Protein AF-A0A7X3QDX4-F1 (afdb_monomer)

Structure (mmCIF, N/CA/C/O backbone):
data_AF-A0A7X3QDX4-F1
#
_entry.id   AF-A0A7X3QDX4-F1
#
loop_
_atom_site.group_PDB
_atom_site.id
_atom_site.type_symbol
_atom_site.label_atom_id
_atom_site.label_alt_id
_atom_site.label_comp_id
_atom_site.label_asym_id
_atom_site.label_entity_id
_atom_site.label_seq_id
_atom_site.pdbx_PDB_ins_c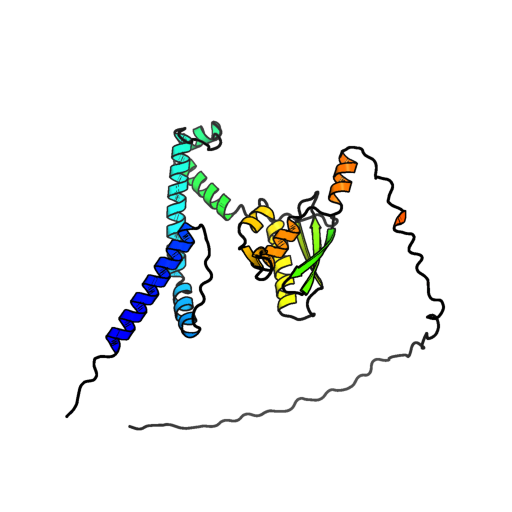ode
_atom_site.Cartn_x
_atom_site.Cartn_y
_atom_site.Cartn_z
_atom_site.occupancy
_atom_site.B_iso_or_equiv
_atom_site.auth_seq_id
_atom_site.auth_comp_id
_atom_site.auth_asym_id
_atom_site.auth_atom_id
_atom_site.pdbx_PDB_model_num
ATOM 1 N N . MET A 1 1 ? 37.463 46.497 -40.979 1.00 44.09 1 MET A N 1
ATOM 2 C CA . MET A 1 1 ? 36.079 45.995 -41.137 1.00 44.09 1 MET A CA 1
ATOM 3 C C . MET A 1 1 ? 35.800 44.938 -40.073 1.00 44.09 1 MET A C 1
ATOM 5 O O . MET A 1 1 ? 36.006 43.757 -40.306 1.00 44.09 1 MET A O 1
ATOM 9 N N . THR A 1 2 ? 35.386 45.357 -38.881 1.00 47.34 2 THR A N 1
ATOM 10 C CA . THR A 1 2 ? 35.023 44.478 -37.757 1.00 47.34 2 THR A CA 1
ATOM 11 C C . THR A 1 2 ? 33.512 44.563 -37.560 1.00 47.34 2 THR A C 1
ATOM 13 O O . THR A 1 2 ? 33.000 45.469 -36.911 1.00 47.34 2 THR A O 1
ATOM 16 N N . GLY A 1 3 ? 32.780 43.652 -38.206 1.00 50.09 3 GLY A N 1
ATOM 17 C CA . GLY A 1 3 ? 31.322 43.569 -38.119 1.00 50.09 3 GLY A CA 1
ATOM 18 C C . GLY A 1 3 ? 30.873 42.864 -36.839 1.00 50.09 3 GLY A C 1
ATOM 19 O O . GLY A 1 3 ? 31.158 41.683 -36.640 1.00 50.09 3 GLY A O 1
ATOM 20 N N . ALA A 1 4 ? 30.164 43.590 -35.977 1.00 55.66 4 ALA A N 1
ATOM 21 C CA . ALA A 1 4 ? 29.653 43.115 -34.696 1.00 55.66 4 ALA A CA 1
ATOM 22 C C . ALA A 1 4 ? 28.536 42.059 -34.859 1.00 55.66 4 ALA A C 1
ATOM 24 O O . ALA A 1 4 ? 27.489 42.321 -35.449 1.00 55.66 4 ALA A O 1
ATOM 25 N N . ARG A 1 5 ? 28.730 40.861 -34.284 1.00 59.41 5 ARG A N 1
ATOM 26 C CA . ARG A 1 5 ? 27.701 39.812 -34.138 1.00 59.41 5 ARG A CA 1
ATOM 27 C C . ARG A 1 5 ? 27.022 39.922 -32.767 1.00 59.41 5 ARG A C 1
ATOM 29 O O . ARG A 1 5 ? 27.410 39.229 -31.834 1.00 59.41 5 ARG A O 1
ATOM 36 N N . THR A 1 6 ? 25.988 40.749 -32.635 1.00 58.34 6 THR A N 1
ATOM 37 C CA . THR A 1 6 ? 25.211 40.897 -31.379 1.00 58.34 6 THR A CA 1
ATOM 38 C C . THR A 1 6 ? 23.814 40.249 -31.415 1.00 58.34 6 THR A C 1
ATOM 40 O O . THR A 1 6 ? 23.066 40.329 -30.446 1.00 58.34 6 THR A O 1
ATOM 43 N N . GLY A 1 7 ? 23.444 39.523 -32.478 1.00 59.66 7 GLY A N 1
ATOM 44 C CA . GLY A 1 7 ? 22.066 39.032 -32.677 1.00 59.66 7 GLY A CA 1
ATOM 45 C C . GLY A 1 7 ? 21.661 37.701 -32.010 1.00 59.66 7 GLY A C 1
ATOM 46 O O . GLY A 1 7 ? 20.504 37.297 -32.124 1.00 59.66 7 GLY A O 1
ATOM 47 N N . GLY A 1 8 ? 22.571 36.975 -31.348 1.00 60.94 8 GLY A N 1
ATOM 48 C CA . GLY A 1 8 ? 22.315 35.586 -30.918 1.00 60.94 8 GLY A CA 1
ATOM 49 C C . GLY A 1 8 ? 21.562 35.421 -29.590 1.00 60.94 8 GLY A C 1
ATOM 50 O O . GLY A 1 8 ? 20.740 34.513 -29.448 1.00 60.94 8 GLY A O 1
ATOM 51 N N . ALA A 1 9 ? 21.810 36.299 -28.615 1.00 66.44 9 ALA A N 1
ATOM 52 C CA . ALA A 1 9 ? 21.344 36.102 -27.239 1.00 66.44 9 ALA A CA 1
ATOM 53 C C . ALA A 1 9 ? 19.818 36.260 -27.082 1.00 66.44 9 ALA A C 1
ATOM 55 O O . ALA A 1 9 ? 19.179 35.461 -26.397 1.00 66.44 9 ALA A O 1
ATOM 56 N N . GLY A 1 10 ? 19.206 37.224 -27.781 1.00 74.38 10 GLY A N 1
ATOM 57 C CA . GLY A 1 10 ? 17.773 37.518 -27.646 1.00 74.38 10 GLY A CA 1
ATOM 58 C C . GLY A 1 10 ? 16.847 36.401 -28.146 1.00 74.38 10 GLY A C 1
ATOM 59 O O . GLY A 1 10 ? 15.813 36.124 -27.536 1.00 74.38 10 GLY A O 1
ATOM 60 N N . ARG A 1 11 ? 17.225 35.688 -29.219 1.00 71.62 11 ARG A N 1
ATOM 61 C CA . ARG A 1 11 ? 16.405 34.585 -29.764 1.00 71.62 11 ARG A CA 1
ATOM 62 C C . ARG A 1 11 ? 16.367 33.371 -28.836 1.00 71.62 11 ARG A C 1
ATOM 64 O O . ARG A 1 11 ? 15.320 32.732 -28.707 1.00 71.62 11 ARG A O 1
ATOM 71 N N . ALA A 1 12 ? 17.482 33.060 -28.174 1.00 71.38 12 ALA A N 1
ATOM 72 C CA . ALA A 1 12 ? 17.549 31.943 -27.236 1.00 71.38 12 ALA A CA 1
ATOM 73 C C . ALA A 1 12 ? 16.660 32.180 -26.005 1.00 71.38 12 ALA A C 1
ATOM 75 O O . ALA A 1 12 ? 16.008 31.249 -25.523 1.00 71.38 12 ALA A O 1
ATOM 76 N N . ASP A 1 13 ? 16.584 33.422 -25.530 1.00 73.44 13 ASP A N 1
ATOM 77 C CA . ASP A 1 13 ? 15.823 33.766 -24.330 1.00 73.44 13 ASP A CA 1
ATOM 78 C C . ASP A 1 13 ? 14.309 33.829 -24.589 1.00 73.44 13 ASP A C 1
ATOM 80 O O . ASP A 1 13 ? 13.500 33.311 -23.807 1.00 73.44 13 ASP A O 1
ATOM 84 N N . ALA A 1 14 ? 13.911 34.322 -25.767 1.00 76.31 14 ALA A N 1
ATOM 85 C CA . ALA A 1 14 ? 12.526 34.260 -26.230 1.00 76.31 14 ALA A CA 1
ATOM 86 C C . ALA A 1 14 ? 12.024 32.807 -26.356 1.00 76.31 14 ALA A C 1
ATOM 88 O O . ALA A 1 14 ? 10.926 32.474 -25.896 1.00 76.31 14 ALA A O 1
ATOM 89 N N . ALA A 1 15 ? 12.847 31.905 -26.907 1.00 74.44 15 ALA A N 1
ATOM 90 C CA . ALA A 1 15 ? 12.504 30.489 -27.040 1.00 74.44 15 ALA A CA 1
ATOM 91 C C . ALA A 1 15 ? 12.345 29.789 -25.675 1.00 74.44 15 ALA A C 1
ATOM 93 O O . ALA A 1 15 ? 11.398 29.017 -25.480 1.00 74.44 15 ALA A O 1
ATOM 94 N N . ARG A 1 16 ? 13.222 30.094 -24.705 1.00 72.81 16 ARG A N 1
ATOM 95 C CA . ARG A 1 16 ? 13.119 29.589 -23.320 1.00 72.81 16 ARG A CA 1
ATOM 96 C C . ARG A 1 16 ? 11.852 30.092 -22.633 1.00 72.81 16 ARG A C 1
ATOM 98 O O . ARG A 1 16 ? 11.147 29.309 -21.992 1.00 72.81 16 ARG A O 1
ATOM 105 N N . THR A 1 17 ? 11.525 31.367 -22.815 1.00 80.31 17 THR A N 1
ATOM 106 C CA . THR A 1 17 ? 10.318 31.986 -22.249 1.00 80.31 17 THR A CA 1
ATOM 107 C C . THR A 1 17 ? 9.045 31.353 -22.817 1.00 80.31 17 THR A C 1
ATOM 109 O O . THR A 1 17 ? 8.140 30.979 -22.064 1.00 80.31 17 THR A O 1
ATOM 112 N N . ALA A 1 18 ? 8.997 31.119 -24.131 1.00 80.81 18 ALA A N 1
ATOM 113 C CA . ALA A 1 18 ? 7.878 30.437 -24.780 1.00 80.81 18 ALA A CA 1
ATOM 114 C C . ALA A 1 18 ? 7.710 28.983 -24.298 1.00 80.81 18 ALA A C 1
ATOM 116 O O . ALA A 1 18 ? 6.585 28.541 -24.049 1.00 80.81 18 ALA A O 1
ATOM 117 N N . ALA A 1 19 ? 8.812 28.245 -24.118 1.00 73.31 19 ALA A N 1
ATOM 118 C CA . ALA A 1 19 ? 8.785 26.881 -23.589 1.00 73.31 19 ALA A CA 1
ATOM 119 C C . ALA A 1 19 ? 8.245 26.833 -22.149 1.00 73.31 19 ALA A C 1
ATOM 121 O O . ALA A 1 19 ? 7.332 26.052 -21.868 1.00 73.31 19 ALA A O 1
ATOM 122 N N . ARG A 1 20 ? 8.711 27.732 -21.269 1.00 77.19 20 ARG A N 1
ATOM 123 C CA . ARG A 1 20 ? 8.190 27.869 -19.897 1.00 77.19 20 ARG A CA 1
ATOM 124 C C . ARG A 1 20 ? 6.694 28.190 -19.882 1.00 77.19 20 ARG A C 1
ATOM 126 O O . ARG A 1 20 ? 5.951 27.602 -19.098 1.00 77.19 20 ARG A O 1
ATOM 133 N N . ARG A 1 21 ? 6.222 29.071 -20.775 1.00 82.06 21 ARG A N 1
ATOM 134 C CA . ARG A 1 21 ? 4.791 29.412 -20.884 1.00 82.06 21 ARG A CA 1
ATOM 135 C C . ARG A 1 21 ? 3.942 28.207 -21.296 1.00 82.06 21 ARG A C 1
ATOM 137 O O . ARG A 1 21 ? 2.865 28.009 -20.738 1.00 82.06 21 ARG A O 1
ATOM 144 N N . ARG A 1 22 ? 4.423 27.388 -22.239 1.00 83.12 22 ARG A N 1
ATOM 145 C CA . ARG A 1 22 ? 3.747 26.142 -22.645 1.00 83.12 22 ARG A CA 1
ATOM 146 C C . ARG A 1 22 ? 3.682 25.133 -21.501 1.00 83.12 22 ARG A C 1
ATOM 148 O O . ARG A 1 22 ? 2.609 24.597 -21.246 1.00 83.12 22 ARG A O 1
ATOM 155 N N . GLN A 1 23 ? 4.783 24.946 -20.774 1.00 79.75 23 GLN A N 1
ATOM 156 C CA . GLN A 1 23 ? 4.824 24.052 -19.617 1.00 79.75 23 GLN A CA 1
ATOM 157 C C . GLN A 1 23 ? 3.847 24.494 -18.518 1.00 79.75 23 GLN A C 1
ATOM 159 O O . GLN A 1 23 ? 3.095 23.668 -18.013 1.00 79.75 23 GLN A O 1
ATOM 164 N N . ARG A 1 24 ? 3.774 25.797 -18.204 1.00 80.31 24 ARG A N 1
ATOM 165 C CA . ARG A 1 24 ? 2.796 26.330 -17.235 1.00 80.31 24 ARG A CA 1
ATOM 166 C C . ARG A 1 24 ? 1.349 26.071 -17.654 1.00 80.31 24 ARG A C 1
ATOM 168 O O . ARG A 1 24 ? 0.557 25.621 -16.837 1.00 80.31 24 ARG A O 1
ATOM 175 N N . ARG A 1 25 ? 1.008 26.300 -18.929 1.00 89.25 25 ARG A N 1
ATOM 176 C CA . ARG A 1 25 ? -0.340 26.013 -19.457 1.00 89.25 25 ARG A CA 1
ATOM 177 C C . ARG A 1 25 ? -0.685 24.525 -19.388 1.00 89.25 25 ARG A C 1
ATOM 179 O O . ARG A 1 25 ? -1.828 24.184 -19.111 1.00 89.25 25 ARG A O 1
ATOM 186 N N . PHE A 1 26 ? 0.289 23.652 -19.646 1.00 83.06 26 PHE A N 1
ATOM 187 C CA . PHE A 1 26 ? 0.109 22.209 -19.520 1.00 83.06 26 PHE A CA 1
ATOM 188 C C . PHE A 1 26 ? -0.156 21.800 -18.067 1.00 83.06 26 PHE A C 1
ATOM 190 O O . PHE A 1 26 ? -1.137 21.111 -17.810 1.00 83.06 26 PHE A O 1
ATOM 197 N N . LEU A 1 27 ? 0.654 22.283 -17.119 1.00 82.56 27 LEU A N 1
ATOM 198 C CA . LEU A 1 27 ? 0.472 21.982 -15.696 1.00 82.56 27 LEU A CA 1
ATOM 199 C C . LEU A 1 27 ? -0.878 22.485 -15.171 1.00 82.56 27 LEU A C 1
ATOM 201 O O . LEU A 1 27 ? -1.599 21.701 -14.568 1.00 82.56 27 LEU A O 1
ATOM 205 N N . ALA A 1 28 ? -1.274 23.720 -15.498 1.00 83.31 28 ALA A N 1
ATOM 206 C CA . ALA A 1 28 ? -2.580 24.265 -15.114 1.00 83.31 28 ALA A CA 1
ATOM 207 C C . ALA A 1 28 ? -3.754 23.437 -15.673 1.00 83.31 28 ALA A C 1
ATOM 209 O O . ALA A 1 28 ? -4.762 23.231 -15.002 1.00 83.31 28 ALA A O 1
ATOM 210 N N . ARG A 1 29 ? -3.619 22.907 -16.897 1.00 91.69 29 ARG A N 1
ATOM 211 C CA . ARG A 1 29 ? -4.625 22.015 -17.491 1.00 91.69 29 ARG A CA 1
ATOM 212 C C . ARG A 1 29 ? -4.709 20.672 -16.762 1.00 91.69 29 ARG A C 1
ATOM 214 O O . ARG A 1 29 ? -5.804 20.142 -16.613 1.00 91.69 29 ARG A O 1
ATOM 221 N N . MET A 1 30 ? -3.574 20.111 -16.347 1.00 87.75 30 MET A N 1
ATOM 222 C CA . MET A 1 30 ? -3.538 18.849 -15.599 1.00 87.75 30 MET A CA 1
ATOM 223 C C . MET A 1 30 ? -4.078 19.025 -14.176 1.00 87.75 30 MET A C 1
ATOM 225 O O . MET A 1 30 ? -4.830 18.179 -13.699 1.00 87.75 30 MET A O 1
ATOM 229 N N . GLU A 1 31 ? -3.772 20.149 -13.532 1.00 81.38 31 GLU A N 1
ATOM 230 C CA . GLU A 1 31 ? -4.319 20.517 -12.226 1.00 81.38 31 GLU A CA 1
ATOM 231 C C . GLU A 1 31 ? -5.846 20.670 -12.276 1.00 81.38 31 GLU A C 1
ATOM 233 O O . GLU A 1 31 ? -6.544 20.059 -11.470 1.00 81.38 31 GLU A O 1
ATOM 238 N N . GLY A 1 32 ? -6.383 21.356 -13.295 1.00 85.19 32 GLY A N 1
ATOM 239 C CA . GLY A 1 32 ? -7.833 21.456 -13.521 1.00 85.19 32 GLY A CA 1
ATOM 240 C C . GLY A 1 32 ? -8.533 20.113 -13.784 1.00 85.19 32 GLY A C 1
ATOM 241 O O . GLY A 1 32 ? -9.749 20.022 -13.662 1.00 85.19 32 GLY A O 1
ATOM 242 N N . ARG A 1 33 ? -7.777 19.056 -14.109 1.00 86.50 33 ARG A N 1
ATOM 243 C CA . ARG A 1 33 ? -8.269 17.674 -14.259 1.00 86.50 33 ARG A CA 1
ATOM 244 C C . ARG A 1 33 ? -8.091 16.823 -12.993 1.00 86.50 33 ARG A C 1
ATOM 246 O O . ARG A 1 33 ? -8.334 15.622 -13.033 1.00 86.50 33 ARG A O 1
ATOM 253 N N . GLY A 1 34 ? -7.644 17.411 -11.883 1.00 80.00 34 GLY A N 1
ATOM 254 C CA . GLY A 1 34 ? -7.485 16.722 -10.599 1.00 80.00 34 GLY A CA 1
ATOM 255 C C . GLY A 1 34 ? -6.194 15.907 -10.452 1.00 80.00 34 GLY A C 1
ATOM 256 O O . GLY A 1 34 ? -6.044 15.174 -9.471 1.00 80.00 34 GLY A O 1
ATOM 257 N N . TYR A 1 35 ? -5.236 16.025 -11.379 1.00 67.88 35 TYR A N 1
ATOM 258 C CA . TYR A 1 35 ? -3.948 15.341 -11.248 1.00 67.88 35 TYR A CA 1
ATOM 259 C C . TYR A 1 35 ? -3.081 16.026 -10.187 1.00 67.88 35 TYR A C 1
ATOM 261 O O . TYR A 1 35 ? -2.575 17.126 -10.391 1.00 67.88 35 TYR A O 1
ATOM 269 N N . LYS A 1 36 ? -2.860 15.339 -9.060 1.00 66.25 36 LYS A N 1
ATOM 270 C CA . LYS A 1 36 ? -2.039 15.842 -7.941 1.00 66.25 36 LYS A CA 1
ATOM 271 C C . LYS A 1 36 ? -0.528 15.736 -8.178 1.00 66.25 36 LYS A C 1
ATOM 273 O O . LYS A 1 36 ? 0.246 16.417 -7.515 1.00 66.25 36 LYS A O 1
ATOM 278 N N . ARG A 1 37 ? -0.092 14.851 -9.081 1.00 64.75 37 ARG A N 1
ATOM 279 C CA . ARG A 1 37 ? 1.319 14.632 -9.436 1.00 64.75 37 ARG A CA 1
ATOM 280 C C . ARG A 1 37 ? 1.434 14.420 -10.943 1.00 64.75 37 ARG A C 1
ATOM 282 O O . ARG A 1 37 ? 0.705 13.609 -11.503 1.00 64.75 37 ARG A O 1
ATOM 289 N N . VAL A 1 38 ? 2.349 15.143 -11.584 1.00 68.12 38 VAL A N 1
ATOM 290 C CA . VAL A 1 38 ? 2.638 15.033 -13.020 1.00 68.12 38 VAL A CA 1
ATOM 291 C C . VAL A 1 38 ? 4.114 14.692 -13.171 1.00 68.12 38 VAL A C 1
ATOM 293 O O . VAL A 1 38 ? 4.974 15.470 -12.761 1.00 68.12 38 VAL A O 1
ATOM 296 N N . ALA A 1 39 ? 4.414 13.525 -13.741 1.00 65.69 39 ALA A N 1
ATOM 297 C CA . ALA A 1 39 ? 5.778 13.175 -14.113 1.00 65.69 39 ALA A CA 1
ATOM 298 C C . ALA A 1 39 ? 6.174 13.999 -15.344 1.00 65.69 39 ALA A C 1
ATOM 300 O O . ALA A 1 39 ? 5.530 13.919 -16.390 1.00 65.69 39 ALA A O 1
ATOM 301 N N . ILE A 1 40 ? 7.206 14.831 -15.212 1.00 71.06 40 ILE A N 1
ATOM 302 C CA . ILE A 1 40 ? 7.704 15.663 -16.308 1.00 71.06 40 ILE A CA 1
ATOM 303 C C . ILE A 1 40 ? 9.004 15.042 -16.803 1.00 71.06 40 ILE A C 1
ATOM 305 O O . ILE A 1 40 ? 9.951 14.886 -16.034 1.00 71.06 40 ILE A O 1
ATOM 309 N N . TRP A 1 41 ? 9.065 14.718 -18.090 1.00 61.25 41 TRP A N 1
ATOM 310 C CA . TRP A 1 41 ? 10.307 14.301 -18.730 1.00 61.25 41 TRP A CA 1
ATOM 311 C C . TRP A 1 41 ? 11.213 15.516 -18.903 1.00 61.25 41 TRP A C 1
ATOM 313 O O . TRP A 1 41 ? 10.878 16.463 -19.620 1.00 61.25 41 TRP A O 1
ATOM 323 N N . VAL A 1 42 ? 12.357 15.503 -18.224 1.00 74.69 42 VAL A N 1
ATOM 324 C CA . VAL A 1 42 ? 13.341 16.587 -18.274 1.00 74.69 42 VAL A CA 1
ATOM 325 C C . VAL A 1 42 ? 14.587 16.100 -19.001 1.00 74.69 42 VAL A C 1
ATOM 327 O O . VAL A 1 42 ? 15.010 14.956 -18.842 1.00 74.69 42 VAL A O 1
ATOM 330 N N . ARG A 1 43 ? 15.198 16.966 -19.814 1.00 68.50 43 ARG A N 1
ATOM 331 C CA . ARG A 1 43 ? 16.465 16.646 -20.477 1.00 68.50 43 ARG A CA 1
ATOM 332 C C . ARG A 1 43 ? 17.554 16.467 -19.422 1.00 68.50 43 ARG A C 1
ATOM 334 O O . ARG A 1 43 ? 17.624 17.241 -18.472 1.00 68.50 43 ARG A O 1
ATOM 341 N N . ARG A 1 44 ? 18.465 15.514 -19.647 1.00 66.94 44 ARG A N 1
ATOM 342 C CA . ARG A 1 44 ? 19.572 15.181 -18.730 1.00 66.94 44 ARG A CA 1
ATOM 343 C C . ARG A 1 44 ? 20.372 16.407 -18.257 1.00 66.94 44 ARG A C 1
ATOM 345 O O . ARG A 1 44 ? 20.722 16.485 -17.089 1.00 66.94 44 ARG A O 1
ATOM 352 N N . ARG A 1 45 ? 20.594 17.392 -19.135 1.00 70.00 45 ARG A N 1
ATOM 353 C CA . ARG A 1 45 ? 21.322 18.638 -18.816 1.00 70.00 45 ARG A CA 1
ATOM 354 C C . ARG A 1 45 ? 20.612 19.572 -17.826 1.00 70.00 45 ARG A C 1
ATOM 356 O O . ARG A 1 45 ? 21.269 20.383 -17.190 1.00 70.00 45 ARG A O 1
ATOM 363 N N . ASP A 1 46 ? 19.291 19.467 -17.699 1.00 67.94 46 ASP A N 1
ATOM 364 C CA . ASP A 1 46 ? 18.484 20.326 -16.824 1.00 67.94 46 ASP A CA 1
ATOM 365 C C . ASP A 1 46 ? 18.251 19.672 -15.441 1.00 67.94 46 ASP A C 1
ATOM 367 O O . ASP A 1 46 ? 17.742 20.313 -14.520 1.00 67.94 46 ASP A O 1
ATOM 371 N N . VAL A 1 47 ? 18.645 18.400 -15.277 1.00 73.19 47 VAL A N 1
ATOM 372 C CA . VAL A 1 47 ? 18.469 17.620 -14.041 1.00 73.19 47 VAL A CA 1
ATOM 373 C C . VAL A 1 47 ? 19.236 18.239 -12.876 1.00 73.19 47 VAL A C 1
ATOM 375 O O . VAL A 1 47 ? 18.687 18.331 -11.783 1.00 73.19 47 VAL A O 1
ATOM 378 N N . GLU A 1 48 ? 20.462 18.718 -13.094 1.00 72.44 48 GLU A N 1
ATOM 379 C CA . GLU A 1 48 ? 21.268 19.320 -12.023 1.00 72.44 48 GLU A CA 1
ATOM 380 C C . GLU A 1 48 ? 20.721 20.676 -11.565 1.00 72.44 48 GLU A C 1
ATOM 382 O O . GLU A 1 48 ? 20.691 20.951 -10.369 1.00 72.44 48 GLU A O 1
ATOM 387 N N . ALA A 1 49 ? 20.174 21.490 -12.473 1.00 68.62 49 ALA A N 1
ATOM 388 C CA . ALA A 1 49 ? 19.505 22.738 -12.100 1.00 68.62 49 ALA A CA 1
ATOM 389 C C . ALA A 1 49 ? 18.231 22.479 -11.274 1.00 68.62 49 ALA A C 1
ATOM 391 O O . ALA A 1 49 ? 17.961 23.181 -10.299 1.00 68.62 49 ALA A O 1
ATOM 392 N N . LEU A 1 50 ? 17.465 21.440 -11.625 1.00 64.81 50 LEU A N 1
ATOM 393 C CA . LEU A 1 50 ? 16.292 21.022 -10.854 1.00 64.81 50 LEU A CA 1
ATOM 394 C C . LEU A 1 50 ? 16.669 20.389 -9.514 1.00 64.81 50 LEU A C 1
ATOM 396 O O . LEU A 1 50 ? 16.017 20.674 -8.513 1.00 64.81 50 LEU A O 1
ATOM 400 N N . ARG A 1 51 ? 17.735 19.585 -9.460 1.00 70.56 51 ARG A N 1
ATOM 401 C CA . ARG A 1 51 ? 18.287 19.056 -8.206 1.00 70.56 51 ARG A CA 1
ATOM 402 C C . ARG A 1 51 ? 18.786 20.179 -7.311 1.00 70.56 51 ARG A C 1
ATOM 404 O O . ARG A 1 51 ? 18.491 20.150 -6.126 1.00 70.56 51 ARG A O 1
ATOM 411 N N . ALA A 1 52 ? 19.479 21.178 -7.851 1.00 68.44 52 ALA A N 1
ATOM 412 C CA . ALA A 1 52 ? 19.930 22.347 -7.101 1.00 68.44 52 ALA A CA 1
ATOM 413 C C . ALA A 1 52 ? 18.750 23.164 -6.550 1.00 68.44 52 ALA A C 1
ATOM 415 O O . ALA A 1 52 ? 18.785 23.571 -5.392 1.00 68.44 52 ALA A O 1
ATOM 416 N N . ALA A 1 53 ? 17.679 23.338 -7.333 1.00 60.84 53 ALA A N 1
ATOM 417 C CA . ALA A 1 53 ? 16.444 23.971 -6.870 1.00 60.84 53 ALA A CA 1
ATOM 418 C C . ALA A 1 53 ? 15.737 23.144 -5.778 1.00 60.84 53 ALA A C 1
ATOM 420 O O . ALA A 1 53 ? 15.286 23.702 -4.780 1.00 60.84 53 ALA A O 1
ATOM 421 N N . ALA A 1 54 ? 15.690 21.818 -5.927 1.00 60.56 54 ALA A N 1
ATOM 422 C CA . ALA A 1 54 ? 15.105 20.902 -4.945 1.00 60.56 54 ALA A CA 1
ATOM 423 C C . ALA A 1 54 ? 15.950 20.769 -3.664 1.00 60.56 54 ALA A C 1
ATOM 425 O O . ALA A 1 54 ? 15.408 20.541 -2.586 1.00 60.56 54 ALA A O 1
ATOM 426 N N . ARG A 1 55 ? 17.274 20.941 -3.767 1.00 65.06 55 ARG A N 1
ATOM 427 C CA . ARG A 1 55 ? 18.239 20.869 -2.661 1.00 65.06 55 ARG A CA 1
ATOM 428 C C . ARG A 1 55 ? 18.281 22.120 -1.796 1.00 65.06 55 ARG A C 1
ATOM 430 O O . ARG A 1 55 ? 19.063 22.125 -0.859 1.00 65.06 55 ARG A O 1
ATOM 437 N N . GLN A 1 56 ? 17.492 23.163 -2.062 1.00 77.62 56 GLN A N 1
ATOM 438 C CA . GLN A 1 56 ? 17.452 24.345 -1.200 1.00 77.62 56 GLN A CA 1
ATOM 439 C C . GLN A 1 56 ? 16.693 24.016 0.098 1.00 77.62 56 GLN A C 1
ATOM 441 O O . GLN A 1 56 ? 15.462 24.106 0.124 1.00 77.62 56 GLN A O 1
ATOM 446 N N . PRO A 1 57 ? 17.372 23.694 1.218 1.00 63.25 57 PRO A N 1
ATOM 447 C CA . PRO A 1 57 ? 16.702 23.205 2.425 1.00 63.25 57 PRO A CA 1
ATOM 448 C C . PRO A 1 57 ? 15.861 24.320 3.051 1.00 63.25 57 PRO A C 1
ATOM 450 O O . PRO A 1 57 ? 14.810 24.079 3.634 1.00 63.25 57 PRO A O 1
ATOM 453 N N . ARG A 1 58 ? 16.284 25.574 2.839 1.00 69.88 58 ARG A N 1
ATOM 454 C CA . ARG A 1 58 ? 15.541 26.778 3.215 1.00 69.88 58 ARG A CA 1
ATOM 455 C C . ARG A 1 58 ? 14.240 26.939 2.429 1.00 69.88 58 ARG A C 1
ATOM 457 O O . ARG A 1 58 ? 13.286 27.465 2.985 1.00 69.88 58 ARG A O 1
ATOM 464 N N . ALA A 1 59 ? 14.177 26.494 1.173 1.00 65.50 59 ALA A N 1
ATOM 465 C CA . ALA A 1 59 ? 12.946 26.543 0.386 1.00 65.50 59 ALA A CA 1
ATOM 466 C C . ALA A 1 59 ? 11.936 25.501 0.883 1.00 65.50 59 ALA A C 1
ATOM 468 O O . ALA A 1 59 ? 10.764 25.826 1.044 1.00 65.50 59 ALA A O 1
ATOM 469 N N . LEU A 1 60 ? 12.398 24.290 1.215 1.00 57.53 60 LEU A N 1
ATOM 470 C CA . LEU A 1 60 ? 11.559 23.261 1.836 1.00 57.53 60 LEU A CA 1
ATOM 471 C C . LEU A 1 60 ? 11.107 23.653 3.247 1.00 57.53 60 LEU A C 1
ATOM 473 O O . LEU A 1 60 ? 9.940 23.467 3.572 1.00 57.53 60 LEU A O 1
ATOM 477 N N . ALA A 1 61 ? 11.985 24.246 4.061 1.00 67.06 61 ALA A N 1
ATOM 478 C CA . ALA A 1 61 ? 11.618 24.775 5.374 1.00 67.06 61 ALA A CA 1
ATOM 479 C C . ALA A 1 61 ? 10.563 25.886 5.254 1.00 67.06 61 ALA A C 1
ATOM 481 O O . ALA A 1 61 ? 9.516 25.793 5.883 1.00 67.06 61 ALA A O 1
ATOM 482 N N . ARG A 1 62 ? 10.770 26.867 4.362 1.00 70.50 62 ARG A N 1
ATOM 483 C CA . ARG A 1 62 ? 9.782 27.924 4.081 1.00 70.50 62 ARG A CA 1
ATOM 484 C C . ARG A 1 62 ? 8.454 27.366 3.574 1.00 70.50 62 ARG A C 1
ATOM 486 O O . ARG A 1 62 ? 7.408 27.839 3.999 1.00 70.50 62 ARG A O 1
ATOM 493 N N . LEU A 1 63 ? 8.483 26.371 2.687 1.00 57.44 63 LEU A N 1
ATOM 494 C CA . LEU A 1 63 ? 7.274 25.721 2.180 1.00 57.44 63 LEU A CA 1
ATOM 495 C C . LEU A 1 63 ? 6.539 24.976 3.298 1.00 57.44 63 LEU A C 1
ATOM 497 O O . LEU A 1 63 ? 5.327 25.107 3.417 1.00 57.44 63 LEU A O 1
ATOM 501 N N . ARG A 1 64 ? 7.265 24.236 4.140 1.00 65.44 64 ARG A N 1
ATOM 502 C CA . ARG A 1 64 ? 6.704 23.556 5.311 1.00 65.44 64 ARG A CA 1
ATOM 503 C C . ARG A 1 64 ? 6.054 24.556 6.261 1.00 65.44 64 ARG A C 1
ATOM 505 O O . ARG A 1 64 ? 4.935 24.319 6.699 1.00 65.44 64 ARG A O 1
ATOM 512 N N . ASP A 1 65 ? 6.728 25.662 6.556 1.00 72.94 65 ASP A N 1
ATOM 513 C CA . ASP A 1 65 ? 6.221 26.682 7.473 1.00 72.94 65 ASP A CA 1
ATOM 514 C C . ASP A 1 65 ? 4.999 27.405 6.874 1.00 72.94 65 ASP A C 1
ATOM 516 O O . ASP A 1 65 ? 4.019 27.642 7.580 1.00 72.94 65 ASP A O 1
ATOM 520 N N . ALA A 1 66 ? 4.993 27.656 5.559 1.00 69.94 66 ALA A N 1
ATOM 521 C CA . ALA A 1 66 ? 3.844 28.207 4.840 1.00 69.94 66 ALA A CA 1
ATOM 522 C C . ALA A 1 66 ? 2.635 27.255 4.851 1.00 69.94 66 ALA A C 1
ATOM 524 O O . ALA A 1 66 ? 1.535 27.668 5.211 1.00 69.94 66 ALA A O 1
ATOM 525 N N . VAL A 1 67 ? 2.840 25.970 4.533 1.00 65.56 67 VAL A N 1
ATOM 526 C CA . VAL A 1 67 ? 1.789 24.937 4.585 1.00 65.56 67 VAL A CA 1
ATOM 527 C C . VAL A 1 67 ? 1.271 24.760 6.014 1.00 65.56 67 VAL A C 1
ATOM 529 O O . VAL A 1 67 ? 0.064 24.651 6.220 1.00 65.56 67 VAL A O 1
ATOM 532 N N . LYS A 1 68 ? 2.157 24.787 7.018 1.00 72.25 68 LYS A N 1
ATOM 533 C CA . LYS A 1 68 ? 1.780 24.743 8.438 1.00 72.25 68 LYS A CA 1
ATOM 534 C C . LYS A 1 68 ? 0.915 25.947 8.820 1.00 72.25 68 LYS A C 1
ATOM 536 O O . LYS A 1 68 ? -0.088 25.767 9.506 1.00 72.25 68 LYS A O 1
ATOM 541 N N . GLY A 1 69 ? 1.267 27.147 8.358 1.00 77.94 69 GLY A N 1
ATOM 542 C CA . GLY A 1 69 ? 0.471 28.361 8.556 1.00 77.94 69 GLY A CA 1
ATOM 543 C C . GLY A 1 69 ? -0.909 28.281 7.899 1.00 77.94 69 GLY A C 1
ATOM 544 O O . GLY A 1 69 ? -1.914 28.580 8.543 1.00 77.94 69 GLY A O 1
ATOM 545 N N . GLU A 1 70 ? -0.978 27.812 6.650 1.00 71.69 70 GLU A N 1
ATOM 546 C CA . GLU A 1 70 ? -2.240 27.636 5.923 1.00 71.69 70 GLU A CA 1
ATOM 547 C C . GLU A 1 70 ? -3.150 26.607 6.609 1.00 71.69 70 GLU A C 1
ATOM 549 O O . GLU A 1 70 ? -4.328 26.882 6.850 1.00 71.69 70 GLU A O 1
ATOM 554 N N . LEU A 1 71 ? -2.606 25.443 6.983 1.00 66.75 71 LEU A N 1
ATOM 555 C CA . LEU A 1 71 ? -3.345 24.410 7.708 1.00 66.75 71 LEU A CA 1
ATOM 556 C C . LEU A 1 71 ? -3.825 24.914 9.070 1.00 66.75 71 LEU A C 1
ATOM 558 O O . LEU A 1 71 ? -4.996 24.715 9.389 1.00 66.75 71 LEU A O 1
ATOM 562 N N . LYS A 1 72 ? -2.980 25.623 9.836 1.00 76.75 72 LYS A N 1
ATOM 563 C CA . LYS A 1 72 ? -3.382 26.240 11.113 1.00 76.75 72 LYS A CA 1
ATOM 564 C C . LYS A 1 72 ? -4.567 27.186 10.906 1.00 76.75 72 LYS A C 1
ATOM 566 O O . LYS A 1 72 ? -5.546 27.097 11.639 1.00 76.75 72 LYS A O 1
ATOM 571 N N . GLY A 1 73 ? -4.522 28.029 9.871 1.00 78.75 73 GLY A N 1
ATOM 572 C CA . GLY A 1 73 ? -5.617 28.940 9.532 1.00 78.75 73 GLY A CA 1
ATOM 573 C C . GLY A 1 73 ? -6.907 28.223 9.116 1.00 78.75 73 GLY A C 1
ATOM 574 O O . GLY A 1 73 ? -7.992 28.614 9.542 1.00 78.75 73 GLY A O 1
ATOM 575 N N . ARG A 1 74 ? -6.815 27.157 8.311 1.00 72.31 74 ARG A N 1
ATOM 576 C CA . ARG A 1 74 ? -7.985 26.367 7.882 1.00 72.31 74 ARG A CA 1
ATOM 577 C C . ARG A 1 74 ? -8.611 25.592 9.039 1.00 72.31 74 ARG A C 1
ATOM 579 O O . ARG A 1 74 ? -9.830 25.605 9.171 1.00 72.31 74 ARG A O 1
ATOM 586 N N . VAL A 1 75 ? -7.795 24.965 9.886 1.00 72.06 75 VAL A N 1
ATOM 587 C CA . VAL A 1 75 ? -8.255 24.251 11.087 1.00 72.06 75 VAL A CA 1
ATOM 588 C C . VAL A 1 75 ? -8.906 25.222 12.070 1.00 72.06 75 VAL A C 1
ATOM 590 O O . VAL A 1 75 ? -10.001 24.934 12.541 1.00 72.06 75 VAL A O 1
ATOM 593 N N . ALA A 1 76 ? -8.304 26.393 12.307 1.00 76.56 76 ALA A N 1
ATOM 594 C CA . ALA A 1 76 ? -8.889 27.431 13.156 1.00 76.56 76 ALA A CA 1
ATOM 595 C C . ALA A 1 76 ? -10.258 27.897 12.635 1.00 76.56 76 ALA A C 1
ATOM 597 O O . ALA A 1 76 ? -11.218 27.924 13.398 1.00 76.56 76 ALA A O 1
ATOM 598 N N . LYS A 1 77 ? -10.385 28.167 11.326 1.00 76.88 77 LYS A N 1
ATOM 599 C CA . LYS A 1 77 ? -11.670 28.535 10.704 1.00 76.88 77 LYS A CA 1
ATOM 600 C C . LYS A 1 77 ? -12.720 27.427 10.809 1.00 76.88 77 LYS A C 1
ATOM 602 O O . LYS A 1 77 ? -13.876 27.720 11.097 1.00 76.88 77 LYS A O 1
ATOM 607 N N . CYS A 1 78 ? -12.341 26.165 10.593 1.00 71.00 78 CYS A N 1
ATOM 608 C CA . CYS A 1 78 ? -13.254 25.031 10.769 1.00 71.00 78 CYS A CA 1
ATOM 609 C C . CYS A 1 78 ? -13.704 24.881 12.227 1.00 71.00 78 CYS A C 1
ATOM 611 O O . CYS A 1 78 ? -14.890 24.679 12.471 1.00 71.00 78 CYS A O 1
ATOM 613 N N . LEU A 1 79 ? -12.784 25.002 13.189 1.00 72.50 79 LEU A N 1
ATOM 614 C CA . LEU A 1 79 ? -13.103 24.981 14.619 1.00 72.50 79 LEU A CA 1
ATOM 615 C C . LEU A 1 79 ? -14.041 26.128 14.994 1.00 72.50 79 LEU A C 1
ATOM 617 O O . LEU A 1 79 ? -15.020 25.906 15.695 1.00 72.50 79 LEU A O 1
ATOM 621 N N . GLU A 1 80 ? -13.796 27.334 14.490 1.00 78.88 80 GLU A N 1
ATOM 622 C CA . GLU A 1 80 ? -14.658 28.490 14.728 1.00 78.88 80 GLU A CA 1
ATOM 623 C C . GLU A 1 80 ? -16.063 28.288 14.138 1.00 78.88 80 GLU A C 1
ATOM 625 O O . GLU A 1 80 ? -17.056 28.546 14.817 1.00 78.88 80 GLU A O 1
ATOM 630 N N . ALA A 1 81 ? -16.164 27.758 12.915 1.00 77.44 81 ALA A N 1
ATOM 631 C CA . ALA A 1 81 ? -17.444 27.412 12.295 1.00 77.44 81 ALA A CA 1
ATOM 632 C C . ALA A 1 81 ? -18.196 26.322 13.083 1.00 77.44 81 ALA A C 1
ATOM 634 O O . ALA A 1 81 ? -19.406 26.434 13.279 1.00 77.44 81 ALA A O 1
ATOM 635 N N . LEU A 1 82 ? -17.48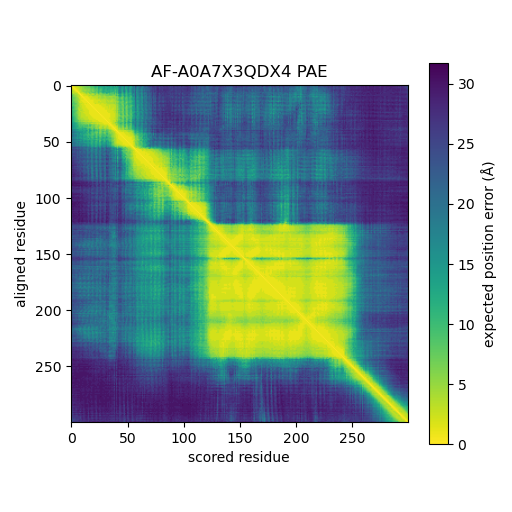5 25.302 13.583 1.00 72.06 82 LEU A N 1
ATOM 636 C CA . LEU A 1 82 ? -18.038 24.249 14.446 1.00 72.06 82 LEU A CA 1
ATOM 637 C C . LEU A 1 82 ? -18.536 24.808 15.786 1.00 72.06 82 LEU A C 1
ATOM 639 O O . LEU A 1 82 ? -19.624 24.450 16.237 1.00 72.06 82 LEU A O 1
ATOM 643 N N . LEU A 1 83 ? -17.771 25.703 16.416 1.00 72.12 83 LEU A N 1
ATOM 644 C CA . LEU A 1 83 ? -18.150 26.351 17.676 1.00 72.12 83 LEU A CA 1
ATOM 645 C C . LEU A 1 83 ? -19.371 27.265 17.504 1.00 72.12 83 LEU A C 1
ATOM 647 O O . LEU A 1 83 ? -20.232 27.290 18.381 1.00 72.12 83 LEU A O 1
ATOM 651 N N . LYS A 1 84 ? -19.487 27.957 16.364 1.00 80.12 84 LYS A N 1
ATOM 652 C CA . LYS A 1 84 ? -20.645 28.799 16.011 1.00 80.12 84 LYS A CA 1
ATOM 653 C C . LYS A 1 84 ? -21.866 28.003 15.528 1.00 80.12 84 LYS A C 1
ATOM 655 O O . LYS A 1 84 ? -22.893 28.609 15.242 1.00 80.12 84 LYS A O 1
ATOM 660 N N . GLY A 1 85 ? -21.766 26.676 15.405 1.00 79.00 85 GLY A N 1
ATOM 661 C CA . GLY A 1 85 ? -22.849 25.830 14.889 1.00 79.00 85 GLY A CA 1
ATOM 662 C C . GLY A 1 85 ? -23.154 26.042 13.400 1.00 79.00 85 GLY A C 1
ATOM 663 O O . GLY A 1 85 ? -24.247 25.723 12.951 1.00 79.00 85 GLY A O 1
ATOM 664 N N . GLN A 1 86 ? -22.206 26.586 12.632 1.00 78.69 86 GLN A N 1
ATOM 665 C CA . GLN A 1 86 ? -22.355 26.916 11.206 1.00 78.69 86 GLN A CA 1
ATOM 666 C C . GLN A 1 86 ? -21.860 25.800 10.272 1.00 78.69 86 GLN A C 1
ATOM 668 O O . GLN A 1 86 ? -21.761 25.988 9.060 1.00 78.69 86 GLN A O 1
ATOM 673 N N . SER A 1 87 ? -21.490 24.641 10.812 1.00 62.44 87 SER A N 1
ATOM 674 C CA . SER A 1 87 ? -20.952 23.543 10.020 1.00 62.44 87 SER A CA 1
ATOM 675 C C . SER A 1 87 ? -22.081 22.729 9.384 1.00 62.44 87 SER A C 1
ATOM 677 O O . SER A 1 87 ? -22.725 21.955 10.081 1.00 62.44 87 SER A O 1
ATOM 679 N N . GLY A 1 88 ? -22.297 22.891 8.075 1.00 72.50 88 GLY A N 1
ATOM 680 C CA . GLY A 1 88 ? -23.364 22.201 7.335 1.00 72.50 88 GLY A CA 1
ATOM 681 C C . GLY A 1 88 ? -23.384 20.676 7.526 1.00 72.50 88 GLY A C 1
ATOM 682 O O . GLY A 1 88 ? -24.358 20.158 8.051 1.00 72.50 88 GLY A O 1
ATOM 683 N N . ASP A 1 89 ? -22.294 19.984 7.162 1.00 54.53 89 ASP A N 1
ATOM 684 C CA . ASP A 1 89 ? -22.199 18.503 7.148 1.00 54.53 89 ASP A CA 1
ATOM 685 C C . ASP A 1 89 ? -21.167 17.920 8.136 1.00 54.53 89 ASP A C 1
ATOM 687 O O . ASP A 1 89 ? -20.845 16.730 8.104 1.00 54.53 89 ASP A O 1
ATOM 691 N N . ALA A 1 90 ? -20.570 18.742 9.001 1.00 53.59 90 ALA A N 1
ATOM 692 C CA . ALA A 1 90 ? -19.555 18.239 9.925 1.00 53.59 90 ALA A CA 1
ATOM 693 C C . ALA A 1 90 ? -20.206 17.526 11.126 1.00 53.59 90 ALA A C 1
ATOM 695 O O . ALA A 1 90 ? -21.245 17.978 11.614 1.00 53.59 90 ALA A O 1
ATOM 696 N N . PRO A 1 91 ? -19.593 16.450 11.654 1.00 48.66 91 PRO A N 1
ATOM 697 C CA . PRO A 1 91 ? -20.132 15.745 12.809 1.00 48.66 91 PRO A CA 1
ATOM 698 C C . PRO A 1 91 ? -20.239 16.690 14.021 1.00 48.66 91 PRO A C 1
ATOM 700 O O . PRO A 1 91 ? -19.325 17.489 14.260 1.00 48.66 91 PRO A O 1
ATOM 703 N N . PRO A 1 92 ? -21.332 16.616 14.805 1.00 56.34 92 PRO A N 1
ATOM 704 C CA . PRO A 1 92 ? -21.539 17.510 15.933 1.00 56.34 92 PRO A CA 1
ATOM 705 C C . PRO A 1 92 ? -20.429 17.322 16.970 1.00 56.34 92 PRO A C 1
ATOM 707 O O . PRO A 1 92 ? -20.223 16.232 17.501 1.00 56.34 92 PRO A O 1
ATOM 710 N N . VAL A 1 93 ? -19.727 18.409 17.298 1.00 59.59 93 VAL A N 1
ATOM 711 C CA . VAL A 1 93 ? -18.723 18.402 18.370 1.00 59.59 93 VAL A CA 1
ATOM 712 C C . VAL A 1 93 ? -19.429 18.122 19.701 1.00 59.59 93 VAL A C 1
ATOM 714 O O . VAL A 1 93 ? -20.384 18.847 20.011 1.00 59.59 93 VAL A O 1
ATOM 717 N N . PRO A 1 94 ? -18.983 17.143 20.512 1.00 65.38 94 PRO A N 1
ATOM 718 C CA . PRO A 1 94 ? -19.581 16.863 21.814 1.00 65.38 94 PRO A CA 1
ATOM 719 C C . PRO A 1 94 ? -19.657 18.124 22.683 1.00 65.38 94 PRO A C 1
ATOM 721 O O . PRO A 1 94 ? -18.689 18.882 22.769 1.00 65.38 94 PRO A O 1
ATOM 724 N N . ALA A 1 95 ? -20.790 18.346 23.359 1.00 63.94 95 ALA A N 1
ATOM 725 C CA . ALA A 1 95 ? -21.042 19.561 24.147 1.00 63.94 95 ALA A CA 1
ATOM 726 C C . ALA A 1 95 ? -19.949 19.845 25.197 1.00 63.94 95 ALA A C 1
ATOM 728 O O . ALA A 1 95 ? -19.589 20.999 25.414 1.00 63.94 95 ALA A O 1
ATOM 729 N N . ARG A 1 96 ? -19.353 18.793 25.781 1.00 57.59 96 ARG A N 1
ATOM 730 C CA . ARG A 1 96 ? -18.228 18.897 26.728 1.00 57.59 96 ARG A CA 1
ATOM 731 C C . ARG A 1 96 ? -16.969 19.502 26.103 1.00 57.59 96 ARG A C 1
ATOM 733 O O . ARG A 1 96 ? -16.332 20.342 26.725 1.00 57.59 96 ARG A O 1
ATOM 740 N N . LEU A 1 97 ? -16.638 19.120 24.867 1.00 62.84 97 LEU A N 1
ATOM 741 C CA . LEU A 1 97 ? -15.488 19.677 24.150 1.00 62.84 97 LEU A CA 1
ATOM 742 C C . LEU A 1 97 ? -15.762 21.130 23.737 1.00 62.84 97 LEU A C 1
ATOM 744 O O . LEU A 1 97 ? -14.880 21.978 23.808 1.00 62.84 97 LEU A O 1
ATOM 748 N N . ARG A 1 98 ? -17.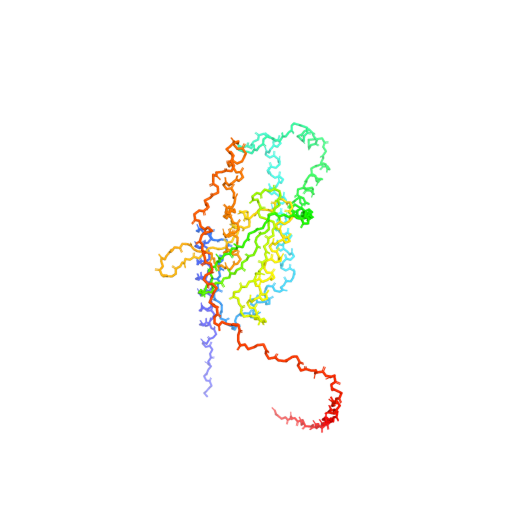015 21.430 23.371 1.00 68.31 98 ARG A N 1
ATOM 749 C CA . ARG A 1 98 ? -17.480 22.787 23.050 1.00 68.31 98 ARG A CA 1
ATOM 750 C C . ARG A 1 98 ? -17.356 23.737 24.251 1.00 68.31 98 ARG A C 1
ATOM 752 O O . ARG A 1 98 ? -16.837 24.835 24.093 1.00 68.31 98 ARG A O 1
ATOM 759 N N . ALA A 1 99 ? -17.773 23.296 25.440 1.00 67.31 99 ALA A N 1
ATOM 760 C CA . ALA A 1 99 ? -17.650 24.062 26.681 1.00 67.31 99 ALA A CA 1
ATOM 761 C C . ALA A 1 99 ? -16.183 24.269 27.100 1.00 67.31 99 ALA A C 1
ATOM 763 O O . ALA A 1 99 ? -15.807 25.377 27.472 1.00 67.31 99 ALA A O 1
ATOM 764 N N . ALA 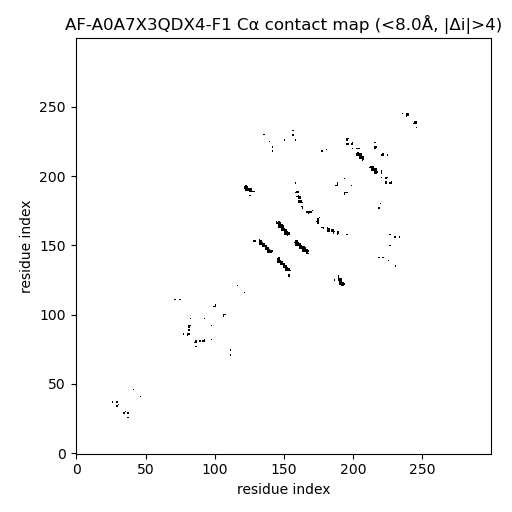A 1 100 ? -15.341 23.237 26.966 1.00 64.75 100 ALA A N 1
ATOM 765 C CA . ALA A 1 100 ? -13.910 23.331 27.261 1.00 64.75 100 ALA A CA 1
ATOM 766 C C . ALA A 1 100 ? -13.175 24.312 26.326 1.00 64.75 100 ALA A C 1
ATOM 768 O O . ALA A 1 100 ? -12.354 25.098 26.781 1.00 64.75 100 ALA A O 1
ATOM 769 N N . LEU A 1 101 ? -13.513 24.318 25.031 1.00 67.44 101 LEU A N 1
ATOM 770 C CA . LEU A 1 101 ? -12.926 25.236 24.045 1.00 67.44 101 LEU A CA 1
ATOM 771 C C . LEU A 1 101 ? -13.410 26.685 24.178 1.00 67.44 101 LEU A C 1
ATOM 773 O O . LEU A 1 101 ? -12.740 27.592 23.691 1.00 67.44 101 LEU A O 1
ATOM 777 N N . ALA A 1 102 ? -14.582 26.913 24.774 1.00 68.31 102 ALA A N 1
ATOM 778 C CA . ALA A 1 102 ? -15.132 28.253 24.970 1.00 68.31 102 ALA A CA 1
ATOM 779 C C . ALA A 1 102 ? -14.556 28.963 26.206 1.00 68.31 102 ALA A C 1
ATOM 781 O O . ALA A 1 102 ? -14.545 30.190 26.243 1.00 68.31 102 ALA A O 1
ATOM 782 N N . ALA A 1 103 ? -14.092 28.205 27.201 1.00 72.06 103 ALA A N 1
ATOM 783 C CA . ALA A 1 103 ? -13.647 28.745 28.482 1.00 72.06 103 ALA A CA 1
ATOM 784 C C . ALA A 1 103 ? -12.169 29.175 28.505 1.00 72.06 103 ALA A C 1
ATOM 786 O O . ALA A 1 103 ? -11.789 29.936 29.391 1.00 72.06 103 ALA A O 1
ATOM 787 N N . ASP A 1 104 ? -11.339 28.701 27.567 1.00 78.06 104 ASP A N 1
ATOM 788 C CA . ASP A 1 104 ? -9.886 28.866 27.656 1.00 78.06 104 ASP A CA 1
ATOM 789 C C . ASP A 1 104 ? -9.203 28.915 26.271 1.00 78.06 104 ASP A C 1
ATOM 791 O O . ASP A 1 104 ? -9.243 27.957 25.495 1.00 78.06 104 ASP A O 1
ATOM 795 N N . GLU A 1 105 ? -8.545 30.035 25.952 1.00 72.94 105 GLU A N 1
ATOM 796 C CA . GLU A 1 105 ? -7.714 30.170 24.742 1.00 72.94 105 GLU A CA 1
ATOM 797 C C . GLU A 1 105 ? -6.513 29.209 24.760 1.00 72.94 105 GLU A C 1
ATOM 799 O O . GLU A 1 105 ? -6.133 28.677 23.714 1.00 72.94 105 GLU A O 1
ATOM 804 N N . ALA A 1 106 ? -5.974 28.876 25.940 1.00 70.12 106 ALA A N 1
ATOM 805 C CA . ALA A 1 106 ? -4.922 27.871 26.065 1.00 70.12 106 ALA A CA 1
ATOM 806 C C . ALA A 1 106 ? -5.431 26.469 25.691 1.00 70.12 106 ALA A C 1
ATOM 808 O O . ALA A 1 106 ? -4.681 25.679 25.117 1.00 70.12 106 ALA A O 1
ATOM 809 N N . ALA A 1 107 ? -6.718 26.169 25.911 1.00 70.12 107 ALA A N 1
ATOM 810 C CA . ALA A 1 107 ? -7.332 24.916 25.472 1.00 70.12 107 ALA A CA 1
ATOM 811 C C . ALA A 1 107 ? -7.492 24.844 23.943 1.00 70.12 107 ALA A C 1
ATOM 813 O O . ALA A 1 107 ? -7.394 23.758 23.366 1.00 70.12 107 ALA A O 1
ATOM 814 N N . LYS A 1 108 ? -7.682 25.982 23.258 1.00 69.69 108 LYS A N 1
ATOM 815 C CA . LYS A 1 108 ? -7.693 26.036 21.785 1.00 69.69 108 LYS A CA 1
ATOM 816 C C . LYS A 1 108 ? -6.303 25.803 21.208 1.00 69.69 108 LYS A C 1
ATOM 818 O O . LYS A 1 108 ? -6.169 25.002 20.282 1.00 69.69 108 LYS A O 1
ATOM 823 N N . ASP A 1 109 ? -5.276 26.440 21.764 1.00 63.00 109 ASP A N 1
ATOM 824 C CA . ASP A 1 109 ? -3.890 26.205 21.348 1.00 63.00 109 ASP A CA 1
ATOM 825 C C . ASP A 1 109 ? -3.437 24.773 21.669 1.00 63.00 109 ASP A C 1
ATOM 827 O O . ASP A 1 109 ? -2.792 24.141 20.830 1.00 63.00 109 ASP A O 1
ATOM 831 N N . ALA A 1 110 ? -3.854 24.211 22.809 1.00 66.62 110 ALA A N 1
ATOM 832 C CA . ALA A 1 110 ? -3.633 22.807 23.152 1.00 66.62 110 ALA A CA 1
ATOM 833 C C . ALA A 1 110 ? -4.370 21.854 22.202 1.00 66.62 110 ALA A C 1
ATOM 835 O O . ALA A 1 110 ? -3.802 20.838 21.819 1.00 66.62 110 ALA A O 1
ATOM 836 N N . LEU A 1 111 ? -5.587 22.180 21.752 1.00 68.94 111 LEU A N 1
ATOM 837 C CA . LEU A 1 111 ? -6.295 21.383 20.749 1.00 68.94 111 LEU A CA 1
ATOM 838 C C . LEU A 1 111 ? -5.632 21.490 19.372 1.00 68.94 111 LEU A C 1
ATOM 840 O O . LEU A 1 111 ? -5.524 20.489 18.679 1.00 68.94 111 LEU A O 1
ATOM 844 N N . VAL A 1 112 ? -5.163 22.668 18.955 1.00 61.72 112 VAL A N 1
ATOM 845 C CA . VAL A 1 112 ? -4.424 22.833 17.690 1.00 61.72 112 VAL A CA 1
ATOM 846 C C . VAL A 1 112 ? -3.077 22.112 17.749 1.00 61.72 112 VAL A C 1
ATOM 848 O O . VAL A 1 112 ? -2.673 21.505 16.757 1.00 61.72 112 VAL A O 1
ATOM 851 N N . ALA A 1 113 ? -2.403 22.134 18.900 1.00 59.22 113 ALA A N 1
ATOM 852 C CA . ALA A 1 113 ? -1.201 21.351 19.153 1.00 59.22 113 ALA A CA 1
ATOM 853 C C . ALA A 1 113 ? -1.510 19.851 19.149 1.00 59.22 113 ALA A C 1
ATOM 855 O O . ALA A 1 113 ? -0.816 19.123 18.457 1.00 59.22 113 ALA A O 1
ATOM 856 N N . TRP A 1 114 ? -2.592 19.412 19.796 1.00 67.62 114 TRP A N 1
ATOM 857 C CA . TRP A 1 114 ? -3.053 18.023 19.819 1.00 67.62 114 TRP A CA 1
ATOM 858 C C . TRP A 1 114 ? -3.552 17.542 18.460 1.00 67.62 114 TRP A C 1
ATOM 860 O O . TRP A 1 114 ? -3.341 16.392 18.132 1.00 67.62 114 TRP A O 1
ATOM 870 N N . VAL A 1 115 ? -4.169 18.385 17.631 1.00 62.00 115 VAL A N 1
ATOM 871 C CA . VAL A 1 115 ? -4.545 18.059 16.244 1.00 62.00 115 VAL A CA 1
ATOM 872 C C . VAL A 1 115 ? -3.305 18.063 15.352 1.00 62.00 115 VAL A C 1
ATOM 874 O O . VAL A 1 115 ? -3.195 17.233 14.459 1.00 62.00 115 VAL A O 1
ATOM 877 N N . GLY A 1 116 ? -2.344 18.960 15.588 1.00 54.22 116 GLY A N 1
ATOM 878 C CA . GLY A 1 116 ? -1.051 18.970 14.903 1.00 54.22 116 GLY A CA 1
ATOM 879 C C . GLY A 1 116 ? -0.193 17.750 15.249 1.00 54.22 116 GLY A C 1
ATOM 880 O O . GLY A 1 116 ? 0.400 17.151 14.354 1.00 54.22 116 GLY A O 1
ATOM 881 N N . GLU A 1 117 ? -0.183 17.350 16.521 1.00 49.88 117 GLU A N 1
ATOM 882 C CA . GLU A 1 117 ? 0.368 16.090 17.009 1.00 49.88 117 GLU A CA 1
ATOM 883 C C . GLU A 1 117 ? -0.453 14.929 16.487 1.00 49.88 117 GLU A C 1
ATOM 885 O O . GLU A 1 117 ? 0.127 14.057 15.890 1.00 49.88 117 GLU A O 1
ATOM 890 N N . ALA A 1 118 ? -1.777 14.911 16.565 1.00 47.22 118 ALA A N 1
ATOM 891 C CA . ALA A 1 118 ? -2.592 13.826 16.028 1.00 47.22 118 ALA A CA 1
ATOM 892 C C . ALA A 1 118 ? -2.386 13.678 14.518 1.00 47.22 118 ALA A C 1
ATOM 894 O O . ALA A 1 118 ? -2.299 12.571 14.028 1.00 47.22 118 ALA A O 1
ATOM 895 N N . ILE A 1 119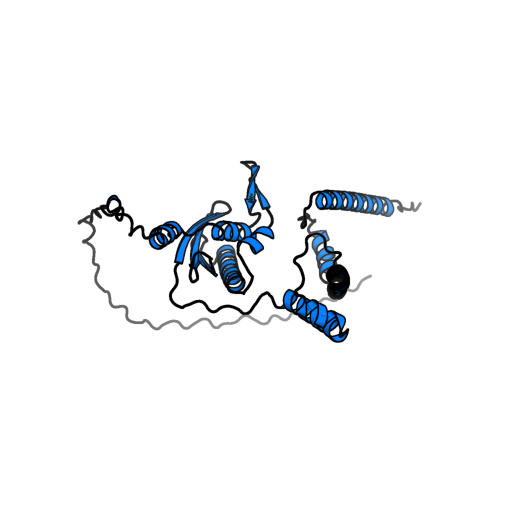 ? -2.188 14.743 13.748 1.00 53.25 119 ILE A N 1
ATOM 896 C CA . ILE A 1 119 ? -1.879 14.623 12.316 1.00 53.25 119 ILE A CA 1
ATOM 897 C C . ILE A 1 119 ? -0.415 14.185 12.083 1.00 53.25 119 ILE A C 1
ATOM 899 O O . ILE A 1 119 ? -0.132 13.522 11.087 1.00 53.25 119 ILE A O 1
ATOM 903 N N . GLY A 1 120 ? 0.515 14.508 12.992 1.00 44.38 120 GLY A N 1
ATOM 904 C CA . GLY A 1 120 ? 1.934 14.112 12.932 1.00 44.38 120 GLY A CA 1
ATOM 905 C C . GLY A 1 120 ? 2.311 12.795 13.645 1.00 44.38 120 GLY A C 1
ATOM 906 O O . GLY A 1 120 ? 3.360 12.231 13.349 1.00 44.38 120 GLY A O 1
ATOM 907 N N . ILE A 1 121 ? 1.457 12.301 14.545 1.00 45.09 121 ILE A N 1
ATOM 908 C CA . ILE A 1 121 ? 1.596 11.167 15.483 1.00 45.09 121 ILE A CA 1
ATOM 909 C C . ILE A 1 121 ? 0.515 10.106 15.215 1.00 45.09 121 ILE A C 1
ATOM 911 O O . ILE A 1 121 ? 0.746 8.943 15.526 1.00 45.09 121 ILE A O 1
ATOM 915 N N . ALA A 1 122 ? -0.611 10.403 14.545 1.00 47.88 122 ALA A N 1
ATOM 916 C CA . ALA A 1 122 ? -1.578 9.367 14.124 1.00 47.88 122 ALA A CA 1
ATOM 917 C C . ALA A 1 122 ? -1.095 8.514 12.942 1.00 47.88 122 ALA A C 1
ATOM 919 O O . ALA A 1 122 ? -1.894 7.892 12.247 1.00 47.88 122 ALA A O 1
ATOM 920 N N . VAL A 1 123 ? 0.216 8.418 12.736 1.00 54.28 123 VAL A N 1
ATOM 921 C CA . VAL A 1 123 ? 0.769 7.132 12.332 1.00 54.28 123 VAL A CA 1
ATOM 922 C C . VAL A 1 123 ? 1.107 6.428 13.643 1.00 54.28 123 VAL A C 1
ATOM 924 O O . VAL A 1 123 ? 2.237 6.547 14.117 1.00 54.28 123 VAL A O 1
ATOM 927 N N . GLY A 1 124 ? 0.089 5.821 14.265 1.00 64.88 124 GLY A N 1
ATOM 928 C CA . GLY A 1 124 ? 0.134 5.407 15.668 1.00 64.88 124 GLY A CA 1
ATOM 929 C C . GLY A 1 124 ? 1.237 4.399 15.993 1.00 64.88 124 GLY A C 1
ATOM 930 O O . GLY A 1 124 ? 2.041 4.009 15.140 1.00 64.88 124 GLY A O 1
ATOM 931 N N . THR A 1 125 ? 1.306 3.992 17.261 1.00 82.38 125 THR A N 1
ATOM 932 C CA . THR A 1 125 ? 2.327 3.045 17.717 1.00 82.38 125 THR A CA 1
ATOM 933 C C . THR A 1 125 ? 2.288 1.777 16.868 1.00 82.38 125 THR A C 1
ATOM 935 O O . THR A 1 125 ? 1.236 1.307 16.438 1.00 82.38 125 THR A O 1
ATOM 938 N N . ARG A 1 126 ? 3.467 1.233 16.560 1.00 89.25 126 ARG A N 1
ATOM 939 C CA . ARG A 1 126 ? 3.555 -0.026 15.823 1.00 89.25 126 ARG A CA 1
ATOM 940 C C . ARG A 1 126 ? 2.928 -1.128 16.680 1.00 89.25 126 ARG A C 1
ATOM 942 O O . ARG A 1 126 ? 3.448 -1.431 17.754 1.00 89.25 126 ARG A O 1
ATOM 949 N N . ARG A 1 127 ? 1.851 -1.748 16.199 1.00 90.50 127 ARG A N 1
ATOM 950 C CA . ARG A 1 127 ? 1.246 -2.927 16.821 1.00 90.50 127 ARG A CA 1
ATOM 951 C C . ARG A 1 127 ? 2.156 -4.125 16.619 1.00 90.50 127 ARG A C 1
ATOM 953 O O . ARG A 1 127 ? 2.538 -4.449 15.494 1.00 90.50 127 ARG A O 1
ATOM 960 N N . ARG A 1 128 ? 2.494 -4.802 17.714 1.00 91.69 128 ARG A N 1
ATOM 961 C CA . ARG A 1 128 ? 3.164 -6.099 17.650 1.00 91.69 128 ARG A CA 1
ATOM 962 C C . ARG A 1 128 ? 2.118 -7.162 17.335 1.00 91.69 128 ARG A C 1
ATOM 964 O O . ARG A 1 128 ? 1.134 -7.279 18.057 1.00 91.69 128 ARG A O 1
ATOM 971 N N . LEU A 1 129 ? 2.339 -7.920 16.268 1.00 92.56 129 LEU A N 1
ATOM 972 C CA . LEU A 1 129 ? 1.439 -9.001 15.879 1.00 92.56 129 LEU A CA 1
ATOM 973 C C . LEU A 1 129 ? 1.705 -10.272 16.706 1.00 92.56 129 LEU A C 1
ATOM 975 O O . LEU A 1 129 ? 2.846 -10.484 17.141 1.00 92.56 129 LEU A O 1
ATOM 979 N N . PRO A 1 130 ? 0.688 -11.130 16.911 1.00 92.56 13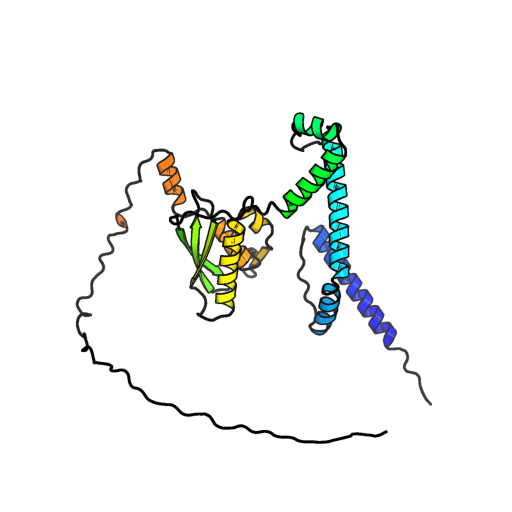0 PRO A N 1
ATOM 980 C CA . PRO A 1 130 ? 0.864 -12.441 17.528 1.00 92.56 130 PRO A CA 1
ATOM 981 C C . PRO A 1 130 ? 1.854 -13.310 16.747 1.00 92.56 130 PRO A C 1
ATOM 983 O O . PRO A 1 130 ? 1.927 -13.237 15.520 1.00 92.56 130 PRO A O 1
ATOM 986 N N . ASN A 1 131 ? 2.604 -14.169 17.447 1.00 91.38 131 ASN A N 1
ATOM 987 C CA . ASN A 1 131 ? 3.615 -15.020 16.808 1.00 91.38 131 ASN A CA 1
ATOM 988 C C . ASN A 1 131 ? 2.997 -16.028 15.821 1.00 91.38 131 ASN A C 1
ATOM 990 O O . ASN A 1 131 ? 3.594 -16.328 14.793 1.00 91.38 131 ASN A O 1
ATOM 994 N N . ARG A 1 132 ? 1.789 -16.520 16.122 1.00 92.56 132 ARG A N 1
ATOM 995 C CA . ARG A 1 132 ? 0.993 -17.382 15.242 1.00 92.56 132 ARG A CA 1
ATOM 996 C C . ARG A 1 132 ? -0.167 -16.575 14.682 1.00 92.56 132 ARG A C 1
ATOM 998 O O . ARG A 1 132 ? -0.899 -15.969 15.458 1.00 92.56 132 ARG A 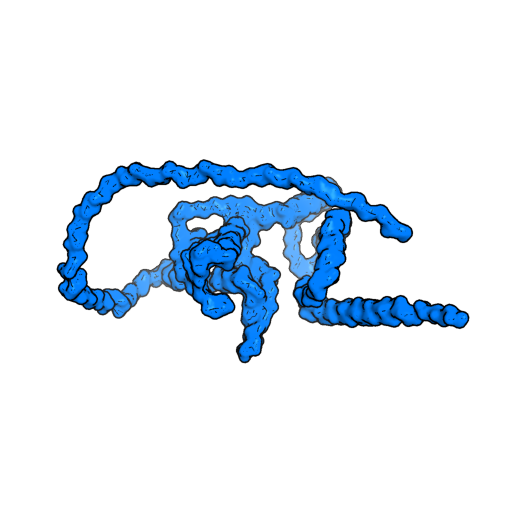O 1
ATOM 1005 N N . ARG A 1 133 ? -0.311 -16.567 13.360 1.00 93.50 133 ARG A N 1
ATOM 1006 C CA . ARG A 1 133 ? -1.336 -15.808 12.642 1.00 93.50 133 ARG A CA 1
ATOM 1007 C C . ARG A 1 133 ? -1.623 -16.445 11.289 1.00 93.50 133 ARG A C 1
ATOM 1009 O O . ARG A 1 133 ? -0.807 -17.232 10.810 1.00 93.50 133 ARG A O 1
ATOM 1016 N N . PHE A 1 134 ? -2.770 -16.124 10.698 1.00 95.56 134 PHE A N 1
ATOM 1017 C CA . PHE A 1 134 ? -3.111 -16.620 9.369 1.00 95.56 134 PHE A CA 1
ATOM 1018 C C . PHE A 1 134 ? -2.185 -16.015 8.318 1.00 95.56 134 PHE A C 1
ATOM 1020 O O . PHE A 1 134 ? -1.832 -14.833 8.379 1.00 95.56 134 PHE A O 1
ATOM 1027 N N . SER A 1 135 ? -1.810 -16.834 7.343 1.00 96.75 135 SER A N 1
ATOM 1028 C CA . SER A 1 135 ? -1.028 -16.404 6.195 1.00 96.75 135 SER A CA 1
ATOM 1029 C C . SER A 1 135 ? -1.435 -17.166 4.949 1.00 96.75 135 SER A C 1
ATOM 1031 O O . SER A 1 135 ? -1.789 -18.338 5.044 1.00 96.75 135 SER A O 1
ATOM 1033 N N . GLU A 1 136 ? -1.322 -16.533 3.790 1.00 97.50 136 GLU A N 1
ATOM 1034 C CA . GLU A 1 136 ? -1.534 -17.192 2.501 1.00 97.50 136 GLU A CA 1
ATOM 1035 C C . GLU A 1 136 ? -0.487 -16.744 1.484 1.00 97.50 136 GLU A C 1
ATOM 1037 O O . GLU A 1 136 ? 0.056 -15.637 1.573 1.00 97.50 136 GLU A O 1
ATOM 1042 N N . ASN A 1 137 ? -0.216 -17.605 0.508 1.00 98.19 137 ASN A N 1
ATOM 1043 C CA . ASN A 1 137 ? 0.679 -17.285 -0.590 1.00 98.19 137 ASN A CA 1
ATOM 1044 C C . ASN A 1 137 ? -0.125 -16.748 -1.767 1.00 98.19 137 ASN A C 1
ATOM 1046 O O . ASN A 1 137 ? -1.146 -17.313 -2.141 1.00 98.19 137 ASN A O 1
ATOM 1050 N N . ARG A 1 138 ? 0.358 -15.668 -2.373 1.00 98.19 138 ARG A N 1
ATOM 1051 C CA . ARG A 1 138 ? -0.291 -15.016 -3.505 1.00 98.19 138 ARG A CA 1
ATOM 1052 C C . ARG A 1 138 ? 0.654 -14.888 -4.676 1.00 98.19 138 ARG A C 1
ATOM 1054 O O . ARG A 1 138 ? 1.851 -14.651 -4.514 1.00 98.19 138 ARG A O 1
ATOM 1061 N N . LYS A 1 139 ? 0.078 -14.998 -5.867 1.00 98.06 139 LYS A N 1
ATOM 1062 C CA . LYS A 1 139 ? 0.769 -14.856 -7.143 1.00 98.06 139 LYS A CA 1
ATOM 1063 C C . LYS A 1 139 ? 0.291 -13.589 -7.839 1.00 98.06 139 LYS A C 1
ATOM 1065 O O . LYS A 1 139 ? -0.905 -13.414 -8.052 1.00 98.06 139 LYS A O 1
ATOM 1070 N N . LEU A 1 140 ? 1.227 -12.739 -8.245 1.00 97.06 140 LEU A N 1
ATOM 1071 C CA . LEU A 1 140 ? 0.944 -11.526 -9.013 1.00 97.06 140 LEU A CA 1
ATOM 1072 C C . LEU A 1 140 ? 1.876 -11.403 -10.215 1.00 97.06 140 LEU A C 1
ATOM 1074 O O . LEU A 1 140 ? 2.945 -12.009 -10.253 1.00 97.06 140 LEU A O 1
ATOM 1078 N N . VAL A 1 141 ? 1.472 -10.611 -11.209 1.00 96.94 141 VAL A N 1
ATOM 1079 C CA . VAL A 1 141 ? 2.248 -10.398 -12.436 1.00 96.94 141 VAL A CA 1
ATOM 1080 C C . VAL A 1 141 ? 2.548 -8.913 -12.609 1.00 96.94 141 VAL A C 1
ATOM 1082 O O . VAL A 1 141 ? 1.636 -8.092 -12.671 1.00 96.94 141 VAL A O 1
ATOM 1085 N N . TRP A 1 142 ? 3.829 -8.564 -12.727 1.00 95.88 142 TRP A N 1
ATOM 1086 C CA . TRP A 1 142 ? 4.287 -7.200 -12.987 1.00 95.88 142 TRP A CA 1
ATOM 1087 C C . TRP A 1 142 ? 5.336 -7.185 -14.094 1.00 95.88 142 TRP A C 1
ATOM 1089 O O . TRP A 1 142 ? 6.345 -7.883 -14.012 1.00 95.88 142 TRP A O 1
ATOM 1099 N N . ALA A 1 143 ? 5.107 -6.381 -15.136 1.00 92.62 143 ALA A N 1
ATOM 1100 C CA . ALA A 1 143 ? 6.023 -6.241 -16.273 1.00 92.62 143 ALA A CA 1
ATOM 1101 C C . ALA A 1 143 ? 6.474 -7.597 -16.871 1.00 92.62 143 ALA A C 1
ATOM 1103 O O . ALA A 1 143 ? 7.649 -7.802 -17.171 1.00 92.62 143 ALA A O 1
ATOM 1104 N N . GLY A 1 144 ? 5.537 -8.547 -16.997 1.00 94.38 144 GLY A N 1
ATOM 1105 C CA . GLY A 1 144 ? 5.795 -9.889 -17.535 1.00 94.38 144 GLY A CA 1
ATOM 1106 C C . GLY A 1 144 ? 6.533 -10.844 -16.588 1.00 94.38 144 GLY A C 1
ATOM 1107 O O . GLY A 1 144 ? 6.892 -11.945 -16.997 1.00 94.38 144 GLY A O 1
ATOM 1108 N N . ARG A 1 145 ? 6.770 -10.455 -15.330 1.00 97.12 145 ARG A N 1
ATOM 1109 C CA . ARG A 1 145 ? 7.360 -11.316 -14.298 1.00 97.12 145 ARG A CA 1
ATOM 1110 C C . ARG A 1 145 ? 6.301 -11.733 -13.293 1.00 97.12 145 ARG A C 1
ATOM 1112 O O . ARG A 1 145 ? 5.505 -10.908 -12.855 1.00 97.12 145 ARG A O 1
ATOM 1119 N N . THR A 1 146 ? 6.311 -13.014 -12.946 1.00 98.19 146 THR A N 1
ATOM 1120 C CA . THR A 1 146 ? 5.508 -13.537 -11.842 1.00 98.19 146 THR A CA 1
ATOM 1121 C C . THR A 1 146 ? 6.259 -13.287 -10.546 1.00 98.19 146 THR A C 1
ATOM 1123 O O . THR A 1 146 ? 7.447 -13.576 -10.476 1.00 98.19 146 THR A O 1
ATOM 1126 N N . ILE A 1 147 ? 5.566 -12.763 -9.546 1.00 98.19 147 ILE A N 1
ATOM 1127 C CA . ILE A 1 147 ? 6.077 -12.526 -8.201 1.00 98.19 147 ILE A CA 1
ATOM 1128 C C . ILE A 1 147 ? 5.192 -13.307 -7.235 1.00 98.19 147 ILE A C 1
ATOM 1130 O O . ILE A 1 147 ? 3.965 -13.307 -7.367 1.00 98.19 147 ILE A O 1
ATOM 1134 N N . TYR A 1 148 ? 5.827 -13.960 -6.274 1.00 98.50 148 TYR A N 1
ATOM 1135 C CA . TYR A 1 148 ? 5.183 -14.706 -5.209 1.00 98.50 148 TYR A CA 1
ATOM 1136 C C . TYR A 1 148 ? 5.356 -13.952 -3.897 1.00 98.50 148 TYR A C 1
ATOM 1138 O O . TYR A 1 148 ? 6.454 -13.499 -3.563 1.00 98.50 148 TYR A O 1
ATOM 1146 N N . LEU A 1 149 ? 4.260 -13.808 -3.165 1.00 98.44 149 LEU A N 1
ATOM 1147 C CA . LEU A 1 149 ? 4.220 -13.146 -1.869 1.00 98.44 149 LEU A CA 1
ATOM 1148 C C . LEU A 1 149 ? 3.603 -14.063 -0.828 1.00 98.44 149 LEU A C 1
ATOM 1150 O O . LEU A 1 149 ? 2.733 -14.862 -1.159 1.00 98.44 149 LEU A O 1
ATOM 1154 N N . THR A 1 150 ? 3.945 -13.840 0.433 1.00 98.50 150 THR A N 1
ATOM 1155 C CA . THR A 1 150 ? 3.184 -14.349 1.575 1.00 98.50 150 THR A CA 1
ATOM 1156 C C . THR A 1 150 ? 2.538 -13.171 2.292 1.00 98.50 150 THR A C 1
ATOM 1158 O O . THR A 1 150 ? 3.228 -12.232 2.693 1.00 98.50 150 THR A O 1
ATOM 1161 N N . VAL A 1 151 ? 1.217 -13.197 2.449 1.00 98.50 151 VAL A N 1
ATOM 1162 C CA . VAL A 1 151 ? 0.451 -12.164 3.158 1.00 98.50 151 VAL A CA 1
ATOM 1163 C C . VAL A 1 151 ? 0.098 -12.682 4.541 1.00 98.50 151 VAL A C 1
ATOM 1165 O O . VAL A 1 151 ? -0.474 -13.760 4.658 1.00 98.50 151 VAL A O 1
ATOM 1168 N N . GLY A 1 152 ? 0.449 -11.924 5.577 1.00 97.38 152 GLY A N 1
ATOM 1169 C CA . GLY A 1 152 ? 0.116 -12.209 6.968 1.00 97.38 152 GLY A CA 1
ATOM 1170 C C . GLY A 1 152 ? -1.034 -11.331 7.450 1.00 97.38 152 GLY A C 1
ATOM 1171 O O . GLY A 1 152 ? -1.020 -10.108 7.277 1.00 97.38 152 GLY A O 1
ATOM 1172 N N . TYR A 1 153 ? -2.008 -11.953 8.097 1.00 96.31 153 TYR A N 1
ATOM 1173 C CA . TYR A 1 153 ? -3.193 -11.300 8.644 1.00 96.31 153 TYR A CA 1
ATOM 1174 C C . TYR A 1 153 ? -3.085 -11.208 10.163 1.00 96.31 153 TYR A C 1
ATOM 1176 O O . TYR A 1 153 ? -2.357 -11.979 10.783 1.00 96.31 153 TYR A O 1
ATOM 1184 N N . ALA A 1 154 ? -3.763 -10.242 10.776 1.00 89.44 154 ALA A N 1
ATOM 1185 C CA . ALA A 1 154 ? -3.946 -10.244 12.229 1.00 89.44 154 ALA A CA 1
ATOM 1186 C C . ALA A 1 154 ? -5.166 -11.103 12.608 1.00 89.44 154 ALA A C 1
ATOM 1188 O O . ALA A 1 154 ? -5.487 -12.077 11.929 1.00 89.44 154 ALA A O 1
ATOM 1189 N N . ASP A 1 155 ? -5.856 -10.731 13.684 1.00 80.94 155 ASP A N 1
ATOM 1190 C CA . ASP A 1 155 ? -7.099 -11.357 14.124 1.00 80.94 155 ASP A CA 1
ATOM 1191 C C . ASP A 1 155 ? -8.254 -10.925 13.195 1.00 80.94 155 ASP A C 1
ATOM 1193 O O . ASP A 1 155 ? -9.065 -10.064 13.536 1.00 80.94 155 ASP A O 1
ATOM 1197 N N . GLY A 1 156 ? -8.276 -11.447 11.963 1.00 87.88 156 GLY A N 1
ATOM 1198 C CA . GLY A 1 156 ? -9.323 -11.183 10.973 1.00 87.88 156 GLY A CA 1
ATOM 1199 C C . GLY A 1 156 ? -8.828 -11.165 9.525 1.00 87.88 156 GLY A C 1
ATOM 1200 O O . GLY A 1 156 ? -7.816 -11.770 9.188 1.00 87.88 156 GLY A O 1
ATOM 1201 N N . LEU A 1 157 ? -9.558 -10.448 8.667 1.00 93.19 157 LEU A N 1
ATOM 1202 C CA . LEU A 1 157 ? -9.312 -10.366 7.218 1.00 93.19 157 LEU A CA 1
ATOM 1203 C C . LEU A 1 157 ? -8.408 -9.193 6.805 1.00 93.19 157 LEU A C 1
ATOM 1205 O O . LEU A 1 157 ? -8.158 -8.992 5.620 1.00 93.19 157 LEU A O 1
ATOM 1209 N N . ASP A 1 158 ? -7.942 -8.389 7.765 1.00 93.88 158 ASP A N 1
ATOM 1210 C CA . ASP A 1 158 ? -7.132 -7.201 7.488 1.00 93.88 158 ASP A CA 1
ATOM 1211 C C . ASP A 1 158 ? -5.641 -7.579 7.393 1.00 93.88 158 ASP A C 1
ATOM 1213 O O . ASP A 1 158 ? -5.056 -8.018 8.396 1.00 93.88 158 ASP A O 1
ATOM 1217 N N . PRO A 1 159 ? -5.001 -7.441 6.217 1.00 97.38 159 PRO A N 1
ATOM 1218 C CA . PRO A 1 159 ? -3.597 -7.790 6.052 1.00 97.38 159 PRO A CA 1
ATOM 1219 C C . PRO A 1 159 ? -2.706 -6.813 6.824 1.00 97.38 159 PRO A C 1
ATOM 1221 O O . PRO A 1 159 ? -2.844 -5.589 6.736 1.00 97.38 159 PRO A O 1
ATOM 1224 N N . LYS A 1 160 ? -1.748 -7.361 7.572 1.00 97.06 160 LYS A N 1
ATOM 1225 C CA . LYS A 1 160 ? -0.794 -6.581 8.376 1.00 97.06 160 LYS A CA 1
ATOM 1226 C C . LYS A 1 160 ? 0.649 -6.769 7.970 1.00 97.06 160 LYS A C 1
ATOM 1228 O O . LYS A 1 160 ? 1.483 -5.932 8.314 1.00 97.06 160 LYS A O 1
ATOM 1233 N N . GLU A 1 161 ? 0.946 -7.832 7.242 1.00 97.19 161 GLU A N 1
ATOM 1234 C CA . GLU A 1 161 ? 2.281 -8.111 6.748 1.00 97.19 161 GLU A CA 1
ATOM 1235 C C . GLU A 1 161 ? 2.233 -8.642 5.329 1.00 97.19 161 GLU A C 1
ATOM 1237 O O . GLU A 1 161 ? 1.283 -9.298 4.907 1.00 97.19 161 GLU A O 1
ATOM 1242 N N . VAL A 1 162 ? 3.299 -8.361 4.603 1.00 98.38 162 VAL A N 1
ATOM 1243 C CA . VAL A 1 162 ? 3.565 -8.903 3.287 1.00 98.38 162 VAL A CA 1
ATOM 1244 C C . VAL A 1 162 ? 5.053 -9.195 3.210 1.00 98.38 162 VAL A C 1
ATOM 1246 O O . VAL A 1 162 ? 5.883 -8.370 3.597 1.00 98.38 162 VAL A O 1
ATOM 1249 N N . PHE A 1 163 ? 5.383 -10.379 2.718 1.00 98.31 163 PHE A N 1
ATOM 1250 C CA . PHE A 1 163 ? 6.747 -10.839 2.527 1.00 98.31 163 PHE A CA 1
ATOM 1251 C C . PHE A 1 163 ? 6.936 -11.220 1.070 1.00 98.31 163 PHE A C 1
ATOM 1253 O O . PHE A 1 163 ? 6.080 -11.870 0.471 1.00 98.31 163 PHE A O 1
ATOM 1260 N N . TYR A 1 164 ? 8.062 -10.805 0.506 1.00 98.56 164 TYR A N 1
ATOM 1261 C CA . TYR A 1 164 ? 8.496 -11.296 -0.789 1.00 98.56 164 TYR A CA 1
ATOM 1262 C C . TYR A 1 164 ? 8.974 -12.745 -0.632 1.00 98.56 164 TYR A C 1
ATOM 1264 O O . TYR A 1 164 ? 9.783 -13.019 0.253 1.00 98.56 164 TYR A O 1
ATOM 1272 N N . ALA A 1 165 ? 8.460 -13.650 -1.466 1.00 97.94 165 ALA A N 1
ATOM 1273 C CA . ALA A 1 165 ? 8.839 -15.059 -1.452 1.00 97.94 165 ALA A CA 1
ATOM 1274 C C . ALA A 1 165 ? 9.761 -15.407 -2.629 1.00 97.94 165 ALA A C 1
ATOM 1276 O O . ALA A 1 165 ? 10.828 -15.969 -2.411 1.00 97.94 165 ALA A O 1
ATOM 1277 N N . ASP A 1 166 ? 9.364 -15.069 -3.863 1.00 98.25 166 ASP A N 1
ATOM 1278 C CA . ASP A 1 166 ? 10.126 -15.390 -5.080 1.00 98.25 166 ASP A CA 1
ATOM 1279 C C . ASP A 1 166 ? 9.637 -14.570 -6.301 1.00 98.25 166 ASP A C 1
ATOM 1281 O O . ASP A 1 166 ? 8.630 -13.858 -6.229 1.00 98.25 166 ASP A O 1
ATOM 1285 N N . GLY A 1 167 ? 10.319 -14.674 -7.445 1.00 97.38 167 GLY A N 1
ATOM 1286 C CA . GLY A 1 167 ? 9.891 -14.155 -8.753 1.00 97.38 167 GLY A CA 1
ATOM 1287 C C . GLY A 1 167 ? 10.964 -13.395 -9.537 1.00 97.38 167 GLY A C 1
ATOM 1288 O O . GLY A 1 167 ? 10.923 -13.317 -10.770 1.00 97.38 167 GLY A O 1
ATOM 1289 N N . TYR A 1 168 ? 11.951 -12.852 -8.833 1.00 97.81 168 TYR A N 1
ATOM 1290 C CA . TYR A 1 168 ? 13.144 -12.224 -9.392 1.00 97.81 168 TYR A CA 1
ATOM 1291 C C . TYR A 1 168 ? 14.384 -13.067 -9.108 1.00 97.81 168 TYR A C 1
ATOM 1293 O O . TYR A 1 168 ? 14.441 -13.830 -8.153 1.00 97.81 168 TYR A O 1
ATOM 1301 N N . ARG A 1 169 ? 15.407 -12.905 -9.953 1.00 97.38 169 ARG A N 1
ATOM 1302 C CA . ARG A 1 169 ? 16.698 -13.569 -9.763 1.00 97.38 169 ARG A CA 1
ATOM 1303 C C . ARG A 1 169 ? 17.306 -13.148 -8.423 1.00 97.38 169 ARG A C 1
ATOM 1305 O O . ARG A 1 169 ? 17.405 -11.946 -8.167 1.00 97.38 169 ARG A O 1
ATOM 1312 N N . SER A 1 170 ? 17.783 -14.128 -7.660 1.00 97.31 170 SER A N 1
ATOM 1313 C CA . SER A 1 170 ? 18.479 -13.871 -6.402 1.00 97.31 170 SER A CA 1
ATOM 1314 C C . SER A 1 170 ? 19.706 -12.967 -6.598 1.00 97.31 170 SER A C 1
ATOM 1316 O O . SER A 1 170 ? 20.478 -13.143 -7.548 1.00 97.31 170 SER A O 1
ATOM 1318 N N . GLY A 1 171 ? 19.850 -11.973 -5.727 1.00 96.12 171 GLY A N 1
ATOM 1319 C CA . GLY A 1 171 ? 20.863 -10.922 -5.767 1.00 96.12 171 GLY A CA 1
ATOM 1320 C C . GLY A 1 171 ? 20.572 -9.787 -6.753 1.00 96.12 171 GLY A C 1
ATOM 1321 O O . GLY A 1 171 ? 21.443 -8.947 -6.968 1.00 96.12 171 GLY A O 1
ATOM 1322 N N . SER A 1 172 ? 19.399 -9.749 -7.393 1.00 98.00 172 SER A N 1
ATOM 1323 C CA . SER A 1 172 ? 19.061 -8.656 -8.315 1.00 98.00 172 SER A CA 1
ATOM 1324 C C . SER A 1 172 ? 18.557 -7.409 -7.585 1.00 98.00 172 SER A C 1
ATOM 1326 O O . SER A 1 172 ? 17.852 -7.504 -6.583 1.00 98.00 172 SER A O 1
ATOM 1328 N N . ASP A 1 173 ? 18.820 -6.227 -8.152 1.00 98.06 173 ASP A N 1
ATOM 1329 C CA . ASP A 1 173 ? 18.311 -4.953 -7.615 1.00 98.06 173 ASP A CA 1
ATOM 1330 C C . ASP A 1 173 ? 16.782 -4.949 -7.468 1.00 98.06 173 ASP A C 1
ATOM 1332 O O . ASP A 1 173 ? 16.234 -4.350 -6.545 1.00 98.06 173 ASP A O 1
ATOM 1336 N N . MET A 1 174 ? 16.079 -5.629 -8.380 1.00 97.50 174 MET A N 1
ATOM 1337 C CA . MET A 1 174 ? 14.624 -5.743 -8.324 1.00 97.50 174 MET A CA 1
ATOM 1338 C C . MET A 1 174 ? 14.155 -6.639 -7.180 1.00 97.50 174 MET A C 1
ATOM 1340 O O . MET A 1 174 ? 13.190 -6.276 -6.517 1.00 97.50 174 MET A O 1
ATOM 1344 N N . GLU A 1 175 ? 14.822 -7.765 -6.919 1.00 98.06 175 GLU A N 1
ATOM 1345 C CA . GLU A 1 175 ? 14.522 -8.601 -5.751 1.00 98.06 175 GLU A CA 1
ATOM 1346 C C . GLU A 1 175 ? 14.681 -7.794 -4.454 1.00 98.06 175 GLU A C 1
ATOM 1348 O O . GLU A 1 175 ? 13.746 -7.729 -3.653 1.00 98.06 175 GLU A O 1
ATOM 1353 N N . ALA A 1 176 ? 15.820 -7.111 -4.293 1.00 98.25 176 ALA A N 1
ATOM 1354 C CA . ALA A 1 176 ? 16.096 -6.276 -3.125 1.00 98.25 176 ALA A CA 1
ATOM 1355 C C . ALA A 1 176 ? 15.041 -5.171 -2.958 1.00 98.25 176 ALA A C 1
ATOM 1357 O O . ALA A 1 176 ? 14.468 -5.013 -1.882 1.00 98.25 176 ALA A O 1
ATOM 1358 N N . LEU A 1 177 ? 14.704 -4.468 -4.045 1.00 98.12 177 LEU A N 1
ATOM 1359 C CA . LEU A 1 177 ? 13.688 -3.418 -4.027 1.00 98.12 177 LEU A CA 1
ATOM 1360 C C . LEU A 1 177 ? 12.306 -3.945 -3.618 1.00 98.12 177 LEU A C 1
ATOM 1362 O O . LEU A 1 177 ? 11.622 -3.301 -2.824 1.00 98.12 177 LEU A O 1
ATOM 1366 N N . VAL A 1 178 ? 11.856 -5.081 -4.163 1.00 98.19 178 VAL A N 1
ATOM 1367 C CA . VAL A 1 178 ? 10.539 -5.640 -3.808 1.00 98.19 178 VAL A CA 1
ATOM 1368 C C . VAL A 1 178 ? 10.523 -6.135 -2.368 1.00 98.19 178 VAL A C 1
ATOM 1370 O O . VAL A 1 178 ? 9.539 -5.890 -1.667 1.00 98.19 178 VAL A O 1
ATOM 1373 N N . SER A 1 179 ? 11.606 -6.764 -1.913 1.00 98.38 179 SER A N 1
ATOM 1374 C CA . SER A 1 179 ? 11.767 -7.175 -0.519 1.00 98.38 179 SER A CA 1
ATOM 1375 C C . SER A 1 179 ? 11.660 -5.976 0.433 1.00 98.38 179 SER A C 1
ATOM 1377 O O . SER A 1 179 ? 10.820 -5.975 1.337 1.00 98.38 179 SER A O 1
ATOM 1379 N N . ASP A 1 180 ? 12.391 -4.892 0.156 1.00 98.62 180 ASP A N 1
ATOM 1380 C CA . ASP A 1 180 ? 12.344 -3.657 0.945 1.00 98.62 180 ASP A CA 1
ATOM 1381 C C . ASP A 1 180 ? 10.953 -3.014 0.945 1.00 98.62 180 ASP A C 1
ATOM 1383 O O . ASP A 1 180 ? 10.476 -2.548 1.983 1.00 98.62 180 ASP A O 1
ATOM 1387 N N . LEU A 1 181 ? 10.265 -3.004 -0.202 1.00 98.44 181 LEU A N 1
ATOM 1388 C CA . LEU A 1 181 ? 8.886 -2.518 -0.288 1.00 98.44 181 LEU A CA 1
ATOM 1389 C C . LEU A 1 181 ? 7.938 -3.355 0.576 1.00 98.44 181 LEU A C 1
ATOM 1391 O O . LEU A 1 181 ? 7.069 -2.784 1.236 1.00 98.44 181 LEU A O 1
ATOM 1395 N N . CYS A 1 182 ? 8.108 -4.678 0.605 1.00 98.56 182 CYS A N 1
ATOM 1396 C CA . CYS A 1 182 ? 7.299 -5.574 1.429 1.00 98.56 182 CYS A CA 1
ATOM 1397 C C . CYS A 1 182 ? 7.540 -5.338 2.930 1.00 98.56 182 CYS A C 1
ATOM 1399 O O . CYS A 1 182 ? 6.587 -5.199 3.704 1.00 98.56 182 CYS A O 1
ATOM 1401 N N . ILE A 1 183 ? 8.804 -5.187 3.338 1.00 97.94 183 ILE A N 1
ATOM 1402 C CA . ILE A 1 183 ? 9.180 -4.852 4.720 1.00 97.94 183 ILE A CA 1
ATOM 1403 C C . ILE A 1 183 ? 8.606 -3.485 5.112 1.00 97.94 183 ILE A C 1
ATOM 1405 O O . ILE A 1 183 ? 7.976 -3.350 6.164 1.00 97.94 183 ILE A O 1
ATOM 1409 N N . MET A 1 184 ? 8.772 -2.473 4.257 1.00 98.12 184 MET A N 1
ATOM 1410 C CA . MET A 1 184 ? 8.253 -1.124 4.490 1.00 98.12 184 MET A CA 1
ATOM 1411 C C . MET A 1 184 ? 6.728 -1.130 4.632 1.00 98.12 184 MET A C 1
ATOM 1413 O O . MET A 1 184 ? 6.205 -0.538 5.577 1.00 98.12 184 MET A O 1
ATOM 1417 N N . LEU A 1 185 ? 6.017 -1.806 3.724 1.00 97.94 185 LEU A N 1
ATOM 1418 C CA . LEU A 1 185 ? 4.563 -1.951 3.786 1.00 97.94 185 LEU A CA 1
ATOM 1419 C C . LEU A 1 185 ? 4.130 -2.624 5.085 1.00 97.94 185 LEU A C 1
ATOM 1421 O O . LEU A 1 185 ? 3.249 -2.100 5.757 1.00 97.94 185 LEU A O 1
ATOM 1425 N N . SER A 1 186 ? 4.779 -3.718 5.477 1.00 97.56 186 SER A N 1
ATOM 1426 C CA . SER A 1 186 ? 4.491 -4.418 6.734 1.00 97.56 186 SER A CA 1
ATOM 1427 C C . SER A 1 186 ? 4.643 -3.499 7.948 1.00 97.56 186 SER A C 1
ATOM 1429 O O . SER A 1 186 ? 3.757 -3.419 8.796 1.00 97.56 186 SER A O 1
ATOM 1431 N N . VAL A 1 187 ? 5.730 -2.723 8.014 1.00 96.19 187 VAL A N 1
ATOM 1432 C CA . VAL A 1 187 ? 5.947 -1.750 9.100 1.00 96.19 187 VAL A CA 1
ATOM 1433 C C . VAL A 1 187 ? 4.866 -0.669 9.114 1.00 96.19 187 VAL A C 1
ATOM 1435 O O . VAL A 1 187 ? 4.427 -0.257 10.189 1.00 96.19 187 VAL A O 1
ATOM 1438 N N . VAL A 1 188 ? 4.445 -0.197 7.942 1.00 95.62 188 VAL A N 1
ATOM 1439 C CA . VAL A 1 188 ? 3.423 0.846 7.796 1.00 95.62 188 VAL A CA 1
ATOM 1440 C C . VAL A 1 188 ? 2.028 0.323 8.161 1.00 95.62 188 VAL A C 1
ATOM 1442 O O . VAL A 1 188 ? 1.315 1.001 8.896 1.00 95.62 188 VAL A O 1
ATOM 1445 N N . LEU A 1 189 ? 1.655 -0.878 7.715 1.00 96.06 189 LEU A N 1
ATOM 1446 C CA . LEU A 1 189 ? 0.352 -1.507 7.985 1.00 96.06 189 LEU A CA 1
ATOM 1447 C C . LEU A 1 189 ? 0.177 -1.936 9.446 1.00 96.06 189 LEU A C 1
ATOM 1449 O O . LEU A 1 189 ? -0.948 -2.031 9.938 1.00 96.06 189 LEU A O 1
ATOM 1453 N N . GLN A 1 190 ? 1.280 -2.156 10.161 1.00 95.44 190 GLN A N 1
ATOM 1454 C CA . GLN A 1 190 ? 1.268 -2.416 11.600 1.00 95.44 190 GLN A CA 1
ATOM 1455 C C . GLN A 1 190 ? 0.979 -1.168 12.442 1.00 95.44 190 GLN A C 1
ATOM 1457 O O . GLN A 1 190 ? 0.832 -1.294 13.654 1.00 95.44 190 GLN A O 1
ATOM 1462 N N . ARG A 1 191 ? 0.911 0.032 11.857 1.00 93.31 191 ARG A N 1
ATOM 1463 C CA . ARG A 1 191 ? 0.589 1.252 12.607 1.00 93.31 191 ARG A CA 1
ATOM 1464 C C . ARG A 1 191 ? -0.911 1.515 12.641 1.00 93.31 191 ARG A C 1
ATOM 1466 O O . ARG A 1 191 ? -1.621 1.318 11.655 1.00 93.31 191 ARG A O 1
ATOM 1473 N N . ASP A 1 192 ? -1.380 2.014 13.776 1.00 88.25 192 ASP A N 1
ATOM 1474 C CA . ASP A 1 192 ? -2.788 2.350 13.981 1.00 88.25 192 ASP A CA 1
ATOM 1475 C C . ASP A 1 192 ? -3.276 3.388 12.971 1.00 88.25 192 ASP A C 1
ATOM 1477 O O . ASP A 1 192 ? -2.575 4.350 12.652 1.00 88.25 192 ASP A O 1
ATOM 1481 N N . GLY A 1 193 ? -4.505 3.192 12.490 1.00 85.50 193 GLY A N 1
ATOM 1482 C CA . GLY A 1 193 ? -5.156 4.098 11.543 1.00 85.50 193 GLY A CA 1
ATOM 1483 C C . GLY A 1 193 ? -4.683 3.958 10.095 1.00 85.50 193 GLY A C 1
ATOM 1484 O O . GLY A 1 193 ? -5.263 4.590 9.212 1.00 85.50 193 GLY A O 1
ATOM 1485 N N . VAL A 1 194 ? -3.679 3.119 9.818 1.00 92.12 194 VAL A N 1
ATOM 1486 C CA . VAL A 1 194 ? -3.223 2.859 8.452 1.00 92.12 194 VAL A CA 1
ATOM 1487 C C . VAL A 1 194 ? -3.942 1.641 7.879 1.00 92.12 194 VAL A C 1
ATOM 1489 O O . VAL A 1 194 ? -3.841 0.535 8.405 1.00 92.12 194 VAL A O 1
ATOM 1492 N N . THR A 1 195 ? -4.650 1.846 6.768 1.00 93.38 195 THR A N 1
ATOM 1493 C CA . THR A 1 195 ? -5.325 0.780 6.015 1.00 93.38 195 THR A CA 1
ATOM 1494 C C . THR A 1 195 ? -4.772 0.684 4.598 1.00 93.38 195 THR A C 1
ATOM 1496 O O . THR A 1 195 ? -4.327 1.682 4.013 1.00 93.38 195 THR A O 1
ATOM 1499 N N . VAL A 1 196 ? -4.839 -0.511 4.008 1.00 96.56 196 VAL A N 1
ATOM 1500 C CA . VAL A 1 196 ? -4.425 -0.745 2.614 1.00 96.56 196 VAL A CA 1
ATOM 1501 C C . VAL A 1 196 ? -5.184 0.180 1.659 1.00 96.56 196 VAL A C 1
ATOM 1503 O O . VAL A 1 196 ? -4.594 0.772 0.755 1.00 96.56 196 VAL A O 1
ATOM 1506 N N . GLN A 1 197 ? -6.481 0.378 1.892 1.00 95.69 197 GLN A N 1
ATOM 1507 C CA . GLN A 1 197 ? -7.363 1.194 1.061 1.00 95.69 197 GLN A CA 1
ATOM 1508 C C . GLN A 1 197 ? -6.954 2.675 1.092 1.00 95.69 197 GLN A C 1
ATOM 1510 O O . GLN A 1 197 ? -6.948 3.335 0.047 1.00 95.69 197 GLN A O 1
ATOM 1515 N N . ALA A 1 198 ? -6.558 3.198 2.258 1.00 92.94 198 ALA A N 1
ATOM 1516 C CA . ALA A 1 198 ? -6.074 4.572 2.391 1.00 92.94 198 ALA A CA 1
ATOM 1517 C C . ALA A 1 198 ? -4.754 4.792 1.630 1.00 92.94 198 ALA A C 1
ATOM 1519 O O . ALA A 1 198 ? -4.607 5.786 0.906 1.00 92.94 198 ALA A O 1
ATOM 1520 N N . LEU A 1 199 ? -3.819 3.840 1.731 1.00 95.62 199 LEU A N 1
ATOM 1521 C CA . LEU A 1 199 ? -2.559 3.872 0.983 1.00 95.62 199 LEU A CA 1
ATOM 1522 C C . LEU A 1 199 ? -2.808 3.768 -0.527 1.00 95.62 199 LEU A C 1
ATOM 1524 O O . LEU A 1 199 ? -2.310 4.598 -1.292 1.00 95.62 199 LEU A O 1
ATOM 1528 N N . ARG A 1 200 ? -3.641 2.811 -0.957 1.00 96.44 200 ARG A N 1
ATOM 1529 C CA . ARG A 1 200 ? -4.004 2.580 -2.364 1.00 96.44 200 ARG A CA 1
ATOM 1530 C C . ARG A 1 200 ? -4.625 3.817 -3.005 1.00 96.44 200 ARG A C 1
ATOM 1532 O O . ARG A 1 200 ? -4.240 4.179 -4.114 1.00 96.44 200 ARG A O 1
ATOM 1539 N N . LYS A 1 201 ? -5.519 4.522 -2.301 1.00 94.62 201 LYS A N 1
ATOM 1540 C CA . LYS A 1 201 ? -6.140 5.774 -2.783 1.00 94.62 201 LYS A CA 1
ATOM 1541 C C . LYS A 1 201 ? -5.115 6.874 -3.095 1.00 94.62 201 LYS A C 1
ATOM 1543 O O . LYS A 1 201 ? -5.403 7.783 -3.871 1.00 94.62 201 LYS A O 1
ATOM 1548 N N . SER A 1 202 ? -3.925 6.799 -2.502 1.00 94.38 202 SER A N 1
ATOM 1549 C CA . SER A 1 202 ? -2.838 7.763 -2.701 1.00 94.38 202 SER A CA 1
ATOM 1550 C C . SER A 1 202 ? -1.862 7.371 -3.819 1.00 94.38 202 SER A C 1
ATOM 1552 O O . SER A 1 202 ? -0.961 8.157 -4.148 1.00 94.38 202 SER A O 1
ATOM 1554 N N . MET A 1 203 ? -2.016 6.175 -4.397 1.00 96.44 203 MET A N 1
ATOM 1555 C CA . MET A 1 203 ? -1.162 5.666 -5.468 1.00 96.44 203 MET A CA 1
ATOM 1556 C C . MET A 1 203 ? -1.576 6.208 -6.834 1.00 96.44 203 MET A C 1
ATOM 1558 O O . MET A 1 203 ? -2.747 6.458 -7.113 1.00 96.44 203 MET A O 1
ATOM 1562 N N . GLY A 1 204 ? -0.581 6.400 -7.701 1.00 95.44 204 GLY A N 1
ATOM 1563 C CA . GLY A 1 204 ? -0.826 6.744 -9.097 1.00 95.44 204 GLY A CA 1
ATOM 1564 C C . GLY A 1 204 ? -1.403 5.554 -9.862 1.00 95.44 204 GLY A C 1
ATOM 1565 O O . GLY A 1 204 ? -1.023 4.407 -9.620 1.00 95.44 204 GLY A O 1
ATOM 1566 N N . ARG A 1 205 ? -2.283 5.840 -10.821 1.00 96.94 205 ARG A N 1
ATOM 1567 C CA . ARG A 1 205 ? -2.732 4.874 -11.829 1.00 96.94 205 ARG A CA 1
ATOM 1568 C C . ARG A 1 205 ? -2.187 5.274 -13.197 1.00 96.94 205 ARG A C 1
ATOM 1570 O O . ARG A 1 205 ? -1.950 6.456 -13.449 1.00 96.94 205 ARG A O 1
ATOM 1577 N N . THR A 1 206 ? -1.972 4.283 -14.045 1.00 96.44 206 THR A N 1
ATOM 1578 C CA . THR A 1 206 ? -1.653 4.429 -15.468 1.00 96.44 206 THR A CA 1
ATOM 1579 C C . THR A 1 206 ? -2.676 3.628 -16.274 1.00 96.44 206 THR A C 1
ATOM 1581 O O . THR A 1 206 ? -3.614 3.084 -15.695 1.00 96.44 206 THR A O 1
ATOM 1584 N N . PHE A 1 207 ? -2.516 3.567 -17.589 1.00 94.56 207 PHE A N 1
ATOM 1585 C CA . PHE A 1 207 ? -3.331 2.732 -18.463 1.00 94.56 207 PHE A CA 1
ATOM 1586 C C . PHE A 1 207 ? -2.448 1.692 -19.148 1.00 94.56 207 PHE A C 1
ATOM 1588 O O . PHE A 1 207 ? -1.311 2.004 -19.521 1.00 94.56 207 PHE A O 1
ATOM 1595 N N . ASP A 1 208 ? -2.960 0.473 -19.287 1.00 90.81 208 ASP A N 1
ATOM 1596 C CA . ASP A 1 208 ? -2.346 -0.560 -20.114 1.00 90.81 208 ASP A CA 1
ATOM 1597 C C . ASP A 1 208 ? -2.344 -0.081 -21.573 1.00 90.81 208 ASP A C 1
ATOM 1599 O O . ASP A 1 208 ? -3.368 0.347 -22.105 1.00 90.81 208 ASP A O 1
ATOM 1603 N N . ALA A 1 209 ? -1.183 -0.109 -22.229 1.00 88.69 209 ALA A N 1
ATOM 1604 C CA . ALA A 1 209 ? -1.042 0.427 -23.583 1.00 88.69 209 ALA A CA 1
ATOM 1605 C C . ALA A 1 209 ? -1.776 -0.404 -24.650 1.00 88.69 209 ALA A C 1
ATOM 1607 O O . ALA A 1 209 ? -2.056 0.109 -25.733 1.00 88.69 209 ALA A O 1
ATOM 1608 N N . ARG A 1 210 ? -2.054 -1.681 -24.368 1.00 90.12 210 ARG A N 1
ATOM 1609 C CA . ARG A 1 210 ? -2.708 -2.622 -25.279 1.00 90.12 210 ARG A CA 1
ATOM 1610 C C . ARG A 1 210 ? -4.214 -2.650 -25.066 1.00 90.12 210 ARG A C 1
ATOM 1612 O O . ARG A 1 210 ? -4.943 -2.659 -26.052 1.00 90.12 210 ARG A O 1
ATOM 1619 N N . THR A 1 211 ? -4.675 -2.699 -23.817 1.00 93.75 211 THR A N 1
ATOM 1620 C CA . THR A 1 211 ? -6.115 -2.807 -23.521 1.00 93.75 211 THR A CA 1
ATOM 1621 C C . THR A 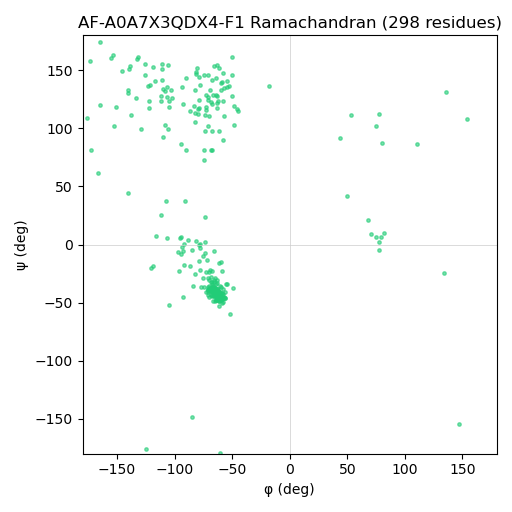1 211 ? -6.770 -1.459 -23.226 1.00 93.75 211 THR A C 1
ATOM 1623 O O . THR A 1 211 ? -7.973 -1.315 -23.410 1.00 93.75 211 THR A O 1
ATOM 1626 N N . GLY A 1 212 ? -5.994 -0.452 -22.815 1.00 93.62 212 GLY A N 1
ATOM 1627 C CA . GLY A 1 212 ? -6.514 0.839 -22.361 1.00 93.62 212 GLY A CA 1
ATOM 1628 C C . GLY A 1 212 ? -7.070 0.811 -20.935 1.00 93.62 212 GLY A C 1
ATOM 1629 O O . GLY A 1 212 ? -7.549 1.841 -20.460 1.00 93.62 212 GLY A O 1
ATOM 1630 N N . ASP A 1 213 ? -6.992 -0.327 -20.241 1.00 93.75 213 ASP A N 1
ATOM 1631 C CA . ASP A 1 213 ? -7.550 -0.481 -18.899 1.00 93.75 213 ASP A CA 1
ATOM 1632 C C . ASP A 1 213 ? -6.695 0.231 -17.844 1.00 93.75 213 ASP A C 1
ATOM 1634 O O . ASP A 1 213 ? -5.464 0.272 -17.952 1.00 93.75 213 ASP A O 1
ATOM 1638 N N . PRO A 1 214 ? -7.309 0.795 -16.789 1.00 94.44 214 PRO A N 1
ATOM 1639 C CA . PRO A 1 214 ? -6.559 1.393 -15.698 1.00 94.44 214 PRO A CA 1
ATOM 1640 C C . PRO A 1 214 ? -5.776 0.319 -14.936 1.00 94.44 214 PRO A C 1
ATOM 1642 O O . PRO A 1 214 ? -6.343 -0.651 -14.443 1.00 94.44 214 PRO A O 1
ATOM 1645 N N . MET A 1 215 ? -4.480 0.546 -14.745 1.00 95.19 215 MET A N 1
ATOM 1646 C CA . MET A 1 215 ? -3.594 -0.342 -13.991 1.00 95.19 215 MET A CA 1
ATOM 1647 C C . MET A 1 215 ? -2.751 0.447 -12.973 1.00 95.19 215 MET A C 1
ATOM 1649 O O . MET A 1 215 ? -2.617 1.676 -13.080 1.00 95.19 215 MET A O 1
ATOM 1653 N N . PRO A 1 216 ? -2.172 -0.208 -11.955 1.00 97.19 216 PRO A N 1
ATOM 1654 C CA . PRO A 1 216 ? -1.213 0.432 -11.062 1.00 97.19 216 PRO A CA 1
ATOM 1655 C C . PRO A 1 216 ? -0.047 1.062 -11.825 1.00 97.19 216 PRO A C 1
ATOM 1657 O O . PRO A 1 216 ? 0.538 0.442 -12.708 1.00 97.19 216 PRO A O 1
ATOM 1660 N N . ALA A 1 217 ? 0.339 2.289 -11.463 1.00 97.12 217 ALA A N 1
ATOM 1661 C CA . ALA A 1 217 ? 1.493 2.949 -12.083 1.00 97.12 217 ALA A CA 1
ATOM 1662 C C . ALA A 1 217 ? 2.850 2.397 -11.599 1.00 97.12 217 ALA A C 1
ATOM 1664 O O . ALA A 1 217 ? 3.892 2.770 -12.135 1.00 97.12 217 ALA A O 1
ATOM 1665 N N . SER A 1 218 ? 2.859 1.560 -10.559 1.00 97.50 218 SER A N 1
ATOM 1666 C CA . SER A 1 218 ? 4.067 0.993 -9.961 1.00 97.50 218 SER A CA 1
ATOM 1667 C C . SER A 1 218 ? 3.785 -0.350 -9.292 1.00 97.50 218 SER A C 1
ATOM 1669 O O . SER A 1 218 ? 2.640 -0.651 -8.946 1.00 97.50 218 SER A O 1
ATOM 1671 N N . ILE A 1 219 ? 4.853 -1.108 -9.023 1.00 97.88 219 ILE A N 1
ATOM 1672 C CA . ILE A 1 219 ? 4.780 -2.361 -8.265 1.00 97.88 219 ILE A CA 1
ATOM 1673 C C . ILE A 1 219 ? 4.177 -2.160 -6.871 1.00 97.88 219 ILE A C 1
ATOM 1675 O O . ILE A 1 219 ? 3.351 -2.954 -6.455 1.00 97.88 219 ILE A O 1
ATOM 1679 N N . LEU A 1 220 ? 4.485 -1.053 -6.185 1.00 98.38 220 LEU A N 1
ATOM 1680 C CA . LEU A 1 220 ? 3.868 -0.716 -4.898 1.00 98.38 220 LEU A CA 1
ATOM 1681 C C . LEU A 1 220 ? 2.344 -0.560 -5.013 1.00 98.38 220 LEU A C 1
ATOM 1683 O O . LEU A 1 220 ? 1.603 -1.022 -4.149 1.00 98.38 220 LEU A O 1
ATOM 1687 N N . GLY A 1 221 ? 1.869 0.077 -6.088 1.00 98.12 221 GLY A N 1
ATOM 1688 C CA . GLY A 1 221 ? 0.439 0.178 -6.363 1.00 98.12 221 GLY A CA 1
ATOM 1689 C C . GLY A 1 221 ? -0.200 -1.190 -6.609 1.00 98.12 221 GLY A C 1
ATOM 1690 O O . GLY A 1 221 ? -1.307 -1.421 -6.132 1.00 98.12 221 GLY A O 1
ATOM 1691 N N . LEU A 1 222 ? 0.507 -2.093 -7.297 1.00 98.12 222 LEU A N 1
ATOM 1692 C CA . LEU A 1 222 ? 0.055 -3.466 -7.525 1.00 98.12 222 LEU A CA 1
ATOM 1693 C C . LEU A 1 222 ? 0.016 -4.280 -6.227 1.00 98.12 222 LEU A C 1
ATOM 1695 O O . LEU A 1 222 ? -0.981 -4.944 -5.978 1.00 98.12 222 LEU A O 1
ATOM 1699 N N . LEU A 1 223 ? 1.038 -4.175 -5.370 1.00 98.44 223 LEU A N 1
ATOM 1700 C CA . LEU A 1 223 ? 1.050 -4.805 -4.043 1.00 98.44 223 LEU A CA 1
ATOM 1701 C C . LEU A 1 223 ? -0.167 -4.365 -3.217 1.00 98.44 223 LEU A C 1
ATOM 1703 O O . LEU A 1 223 ? -0.858 -5.196 -2.645 1.00 98.44 223 LEU A O 1
ATOM 1707 N N . LEU A 1 224 ? -0.472 -3.064 -3.188 1.00 98.38 224 LEU A N 1
ATOM 1708 C CA . LEU A 1 224 ? -1.631 -2.530 -2.459 1.00 98.38 224 LEU A CA 1
ATOM 1709 C C . LEU A 1 224 ? -2.978 -2.934 -3.079 1.00 98.38 224 LEU A C 1
ATOM 1711 O O . LEU A 1 224 ? -3.971 -3.068 -2.363 1.00 98.38 224 LEU A O 1
ATOM 1715 N N . GLU A 1 225 ? -3.042 -3.091 -4.401 1.00 97.75 225 GLU A N 1
ATOM 1716 C CA . GLU A 1 225 ? -4.225 -3.623 -5.082 1.00 97.75 225 GLU A CA 1
ATOM 1717 C C . GLU A 1 225 ? -4.440 -5.094 -4.728 1.00 97.75 225 GLU A C 1
ATOM 1719 O O . GLU A 1 225 ? -5.553 -5.461 -4.356 1.00 97.75 225 GLU A O 1
ATOM 1724 N N . GLU A 1 226 ? -3.371 -5.891 -4.727 1.00 97.81 226 GLU A N 1
ATOM 1725 C CA . GLU A 1 226 ? -3.414 -7.291 -4.321 1.00 97.81 226 GLU A CA 1
ATOM 1726 C C . GLU A 1 226 ? -3.853 -7.414 -2.858 1.00 97.81 226 GLU A C 1
ATOM 1728 O O . GLU A 1 226 ? -4.880 -8.023 -2.585 1.00 97.81 226 GLU A O 1
ATOM 1733 N N . LEU A 1 227 ? -3.199 -6.714 -1.927 1.00 97.81 227 LEU A N 1
ATOM 1734 C CA . LEU A 1 227 ? -3.572 -6.693 -0.505 1.00 97.81 227 LEU A CA 1
ATOM 1735 C C . LEU A 1 227 ? -4.999 -6.176 -0.235 1.00 97.81 227 LEU A C 1
ATOM 1737 O O . LEU A 1 227 ? -5.513 -6.356 0.860 1.00 97.81 227 LEU A O 1
ATOM 1741 N N . SER A 1 228 ? -5.656 -5.516 -1.195 1.00 97.06 228 SER A N 1
ATOM 1742 C CA . SER A 1 228 ? -7.064 -5.118 -1.040 1.00 97.06 228 SER A CA 1
ATOM 1743 C C . SER A 1 228 ? -8.045 -6.274 -1.274 1.00 97.06 228 SER A C 1
ATOM 1745 O O . SER A 1 228 ? -9.229 -6.117 -0.978 1.00 97.06 228 SER A O 1
ATOM 1747 N N . ARG A 1 229 ? -7.594 -7.392 -1.855 1.00 96.62 229 ARG A N 1
ATOM 1748 C CA . ARG A 1 229 ? -8.422 -8.582 -2.086 1.00 96.62 229 ARG A CA 1
ATOM 1749 C C . ARG A 1 229 ? -8.569 -9.367 -0.778 1.00 96.62 229 ARG A C 1
ATOM 1751 O O . ARG A 1 229 ? -7.560 -9.530 -0.086 1.00 96.62 229 ARG A O 1
ATOM 1758 N N . PRO A 1 230 ? -9.772 -9.868 -0.448 1.00 96.00 230 PRO A N 1
ATOM 1759 C CA . PRO A 1 230 ? -9.953 -10.727 0.718 1.00 96.00 230 PRO A CA 1
ATOM 1760 C C . PRO A 1 230 ? -9.122 -12.014 0.574 1.00 96.00 230 PRO A C 1
ATOM 1762 O O . PRO A 1 230 ? -8.859 -12.424 -0.561 1.00 96.00 230 PRO A O 1
ATOM 1765 N N . PRO A 1 231 ? -8.684 -12.630 1.687 1.00 96.44 231 PRO A N 1
ATOM 1766 C CA . PRO A 1 231 ? -8.014 -13.922 1.632 1.00 96.44 231 PRO A CA 1
ATOM 1767 C C . PRO A 1 231 ? -8.936 -15.018 1.097 1.00 96.44 231 PRO A C 1
ATOM 1769 O O . PRO A 1 231 ? -10.158 -14.927 1.233 1.00 96.44 231 PRO A O 1
ATOM 1772 N N . GLU A 1 232 ? -8.360 -16.072 0.521 1.00 95.31 232 GLU A N 1
ATOM 1773 C CA . GLU A 1 232 ? -9.134 -17.164 -0.098 1.00 95.31 232 GLU A CA 1
ATOM 1774 C C . GLU A 1 232 ? -10.000 -17.901 0.936 1.00 95.31 232 GLU A C 1
ATOM 1776 O O . GLU A 1 232 ? -11.137 -18.276 0.660 1.00 95.31 232 GLU A O 1
ATOM 1781 N N . TRP A 1 233 ? -9.508 -17.996 2.171 1.00 93.56 233 TRP A N 1
ATOM 1782 C CA . TRP A 1 233 ? -10.209 -18.590 3.312 1.00 93.56 233 TRP A CA 1
ATOM 1783 C C . TRP A 1 233 ? -11.226 -17.651 3.991 1.00 93.56 233 TRP A C 1
ATOM 1785 O O . TRP A 1 233 ? -11.827 -18.031 4.997 1.00 93.56 233 TRP A O 1
ATOM 1795 N N . ALA A 1 234 ? -11.454 -16.429 3.487 1.00 93.94 234 ALA A N 1
ATOM 1796 C CA . ALA A 1 234 ? -12.417 -15.496 4.088 1.00 93.94 234 ALA A CA 1
ATOM 1797 C C . ALA A 1 234 ? -13.838 -16.081 4.143 1.00 93.94 234 ALA A C 1
ATOM 1799 O O . ALA A 1 234 ? -14.497 -16.010 5.180 1.00 93.94 234 ALA A O 1
ATOM 1800 N N . GLY A 1 235 ? -14.275 -16.723 3.053 1.00 91.69 235 GLY A N 1
ATOM 1801 C CA . GLY A 1 235 ? -15.612 -17.315 2.967 1.00 91.69 235 GLY A CA 1
ATOM 1802 C C . GLY A 1 235 ? -15.828 -18.474 3.945 1.00 91.69 235 GLY A C 1
ATOM 1803 O O . GLY A 1 235 ? -16.943 -18.679 4.417 1.00 91.69 235 GLY A O 1
ATOM 1804 N N . ASP A 1 236 ? -14.771 -19.210 4.309 1.00 88.94 236 ASP A N 1
ATOM 1805 C CA . ASP A 1 236 ? -14.858 -20.262 5.331 1.00 88.94 236 ASP A CA 1
ATOM 1806 C C . ASP A 1 236 ? -15.127 -19.693 6.724 1.00 88.94 236 ASP A C 1
ATOM 1808 O O . ASP A 1 236 ? -15.850 -20.304 7.514 1.00 88.94 236 ASP A O 1
ATOM 1812 N N . LEU A 1 237 ? -14.556 -18.528 7.042 1.00 88.31 237 LEU A N 1
ATOM 1813 C CA . LEU A 1 237 ? -14.818 -17.864 8.317 1.00 88.31 237 LEU A CA 1
ATOM 1814 C C . LEU A 1 237 ? -16.248 -17.338 8.399 1.00 88.31 237 LEU A C 1
ATOM 1816 O O . LEU A 1 237 ? -16.869 -17.475 9.451 1.00 88.31 237 LEU A O 1
ATOM 1820 N N . GLU A 1 238 ? -16.769 -16.781 7.306 1.00 89.12 238 GLU A N 1
ATOM 1821 C CA . GLU A 1 238 ? -18.156 -16.311 7.230 1.00 89.12 238 GLU A CA 1
ATOM 1822 C C . GLU A 1 238 ? -19.137 -17.473 7.435 1.00 89.12 238 GLU A C 1
ATOM 1824 O O . GLU A 1 238 ? -19.982 -17.404 8.326 1.00 89.12 238 GLU A O 1
ATOM 1829 N N . ARG A 1 239 ? -18.940 -18.600 6.732 1.00 89.06 239 ARG A N 1
ATOM 1830 C CA . ARG A 1 239 ? -19.751 -19.817 6.924 1.00 89.06 239 ARG A CA 1
ATOM 1831 C C . ARG A 1 239 ? -19.738 -20.308 8.373 1.00 89.06 239 ARG A C 1
ATOM 1833 O O . ARG A 1 239 ? -20.793 -20.574 8.946 1.00 89.06 239 ARG A O 1
ATOM 1840 N N . ARG A 1 240 ? -18.553 -20.367 8.995 1.00 87.31 240 ARG A N 1
ATOM 1841 C CA . ARG A 1 240 ? -18.411 -20.774 10.405 1.00 87.31 240 ARG A CA 1
ATOM 1842 C C . ARG A 1 240 ? -19.109 -19.810 11.364 1.00 87.31 240 ARG A C 1
ATOM 1844 O O . ARG A 1 240 ? -19.689 -20.264 12.347 1.00 87.31 240 ARG A O 1
ATOM 1851 N N . ALA A 1 241 ? -19.058 -18.505 11.096 1.00 87.69 241 ALA A N 1
ATOM 1852 C CA . ALA A 1 241 ? -19.739 -17.495 11.904 1.00 87.69 241 ALA A CA 1
ATOM 1853 C C . ALA A 1 241 ? -21.271 -17.600 11.797 1.00 87.69 241 ALA A C 1
ATOM 1855 O O . ALA A 1 241 ? -21.968 -17.365 12.782 1.00 87.69 241 ALA A O 1
ATOM 1856 N N . GLU A 1 242 ? -21.790 -18.015 10.640 1.00 92.75 242 GLU A N 1
ATOM 1857 C CA . GLU A 1 242 ? -23.220 -18.265 10.402 1.00 92.75 242 GLU A CA 1
ATOM 1858 C C . GLU A 1 242 ? -23.720 -19.601 10.981 1.00 92.75 242 GLU A C 1
ATOM 1860 O O . GLU A 1 242 ? -24.895 -19.939 10.841 1.00 92.75 242 GLU A O 1
ATOM 1865 N N . GLY A 1 243 ? -22.852 -20.384 11.632 1.00 89.62 243 GLY A N 1
ATOM 1866 C CA . GLY A 1 243 ? -23.206 -21.703 12.159 1.00 89.62 243 GLY A CA 1
ATOM 1867 C C . GLY A 1 243 ? -23.419 -22.758 11.071 1.00 89.62 243 GLY A C 1
ATOM 1868 O O . GLY A 1 243 ? -23.840 -23.876 11.376 1.00 89.62 243 GLY A O 1
ATOM 1869 N N . GLN A 1 244 ? -23.096 -22.443 9.815 1.00 82.00 244 GLN A N 1
ATOM 1870 C CA . GLN A 1 244 ? -22.914 -23.461 8.795 1.00 82.00 244 GLN A CA 1
ATOM 1871 C C . GLN A 1 244 ? -21.619 -24.183 9.166 1.00 82.00 244 GLN A C 1
ATOM 1873 O O . GLN A 1 244 ? -20.530 -23.603 9.144 1.00 82.00 244 GLN A O 1
ATOM 1878 N N . GLY A 1 245 ? -21.746 -25.442 9.597 1.00 74.31 245 GLY A N 1
ATOM 1879 C CA . GLY A 1 245 ? -20.591 -26.308 9.823 1.00 74.31 245 GLY A CA 1
ATOM 1880 C C . GLY A 1 245 ? -19.659 -26.288 8.604 1.00 74.31 245 GLY A C 1
ATOM 1881 O O . GLY A 1 245 ? -20.087 -25.865 7.526 1.00 74.31 245 GLY A O 1
ATOM 1882 N N . PRO A 1 246 ? -18.386 -26.705 8.747 1.00 72.50 246 PRO A N 1
ATOM 1883 C CA . PRO A 1 246 ? -17.503 -26.809 7.591 1.00 72.50 246 PRO A CA 1
ATOM 1884 C C . PRO A 1 246 ? -18.262 -27.562 6.498 1.00 72.50 246 PRO A C 1
ATOM 1886 O O . PRO A 1 246 ? -18.729 -28.678 6.741 1.00 72.50 246 PRO A O 1
ATOM 1889 N N . GLY A 1 247 ? -18.472 -26.909 5.347 1.00 66.38 247 GLY A N 1
ATOM 1890 C CA . GLY A 1 247 ? -19.053 -27.585 4.191 1.00 66.38 247 GLY A CA 1
ATOM 1891 C C . GLY A 1 247 ? -18.264 -28.874 3.970 1.00 66.38 247 GLY A C 1
ATOM 1892 O O . GLY A 1 247 ? -17.073 -28.872 4.308 1.00 66.38 247 GLY A O 1
ATOM 1893 N N . PRO A 1 248 ? -18.904 -29.968 3.510 1.00 67.69 248 PRO A N 1
ATOM 1894 C CA . PRO A 1 248 ? -18.199 -31.222 3.273 1.00 67.69 248 PRO A CA 1
ATOM 1895 C C . PRO A 1 248 ? -16.921 -30.863 2.529 1.00 67.69 248 PRO A C 1
ATOM 1897 O O . PRO A 1 248 ? -17.002 -30.219 1.480 1.00 67.69 248 PRO A O 1
ATOM 1900 N N . ALA A 1 249 ? -15.766 -31.121 3.160 1.00 62.25 249 ALA A N 1
ATOM 1901 C CA . ALA A 1 249 ? -14.492 -30.862 2.517 1.00 62.25 249 ALA A CA 1
ATOM 1902 C C . ALA A 1 249 ? -14.607 -31.532 1.157 1.00 62.25 249 ALA A C 1
ATOM 1904 O O . ALA A 1 249 ? -15.083 -32.666 1.088 1.00 62.25 249 ALA A O 1
ATOM 1905 N N . ASP A 1 250 ? -14.322 -30.792 0.093 1.00 58.00 250 ASP A N 1
ATOM 1906 C CA . ASP A 1 250 ? -14.386 -31.348 -1.244 1.00 58.00 250 ASP A CA 1
ATOM 1907 C C . ASP A 1 250 ? -13.242 -32.363 -1.353 1.00 58.00 250 ASP A C 1
ATOM 1909 O O . ASP A 1 250 ? -12.130 -32.066 -1.779 1.00 58.00 250 ASP A O 1
ATOM 1913 N N . GLU A 1 251 ? -13.488 -33.566 -0.833 1.00 56.66 251 GLU A N 1
ATOM 1914 C CA . GLU A 1 251 ? -12.554 -34.686 -0.801 1.00 56.66 251 GLU A CA 1
ATOM 1915 C C . GLU A 1 251 ? -12.249 -35.175 -2.227 1.00 56.66 251 GLU A C 1
ATOM 1917 O O . GLU A 1 251 ? -11.362 -36.006 -2.412 1.00 56.66 251 GLU A O 1
ATOM 1922 N N . SER A 1 252 ? -12.932 -34.631 -3.245 1.00 58.59 252 SER A N 1
ATOM 1923 C CA . SER A 1 252 ? -12.727 -34.968 -4.652 1.00 58.59 252 SER A CA 1
ATOM 1924 C C . SER A 1 252 ? -11.411 -34.444 -5.247 1.00 58.59 252 SER A C 1
ATOM 1926 O O . SER A 1 252 ? -10.990 -34.949 -6.286 1.00 58.59 252 SER A O 1
ATOM 1928 N N . GLU A 1 253 ? -10.698 -33.524 -4.581 1.00 55.78 253 GLU A N 1
ATOM 1929 C CA . GLU A 1 253 ? -9.393 -33.026 -5.061 1.00 55.78 253 GLU A CA 1
ATOM 1930 C C . GLU A 1 253 ? -8.161 -33.718 -4.437 1.00 55.78 253 GLU A C 1
ATOM 1932 O O . GLU A 1 253 ? -7.041 -33.505 -4.904 1.00 55.78 253 GLU A O 1
ATOM 1937 N N . ILE A 1 254 ? -8.323 -34.606 -3.443 1.00 52.56 254 ILE A N 1
ATOM 1938 C CA . ILE A 1 254 ? -7.207 -35.365 -2.828 1.00 52.56 254 ILE A CA 1
ATO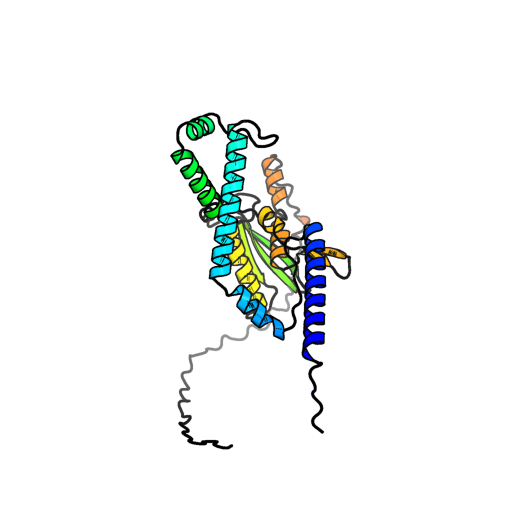M 1939 C C . ILE A 1 254 ? -7.239 -36.843 -3.258 1.00 52.56 254 ILE A C 1
ATOM 1941 O O . ILE A 1 254 ? -6.935 -37.747 -2.486 1.00 52.56 254 ILE A O 1
ATOM 1945 N N . SER A 1 255 ? -7.600 -37.118 -4.512 1.00 49.72 255 SER A N 1
ATOM 1946 C CA . SER A 1 255 ? -7.389 -38.432 -5.144 1.00 49.72 255 SER A CA 1
ATOM 1947 C C . SER A 1 255 ? -6.353 -38.378 -6.267 1.00 49.72 255 SER A C 1
ATOM 1949 O O . SER A 1 255 ? -6.369 -39.205 -7.177 1.00 49.72 255 SER A O 1
ATOM 1951 N N . GLY A 1 256 ? -5.433 -37.411 -6.212 1.00 52.94 256 GLY A N 1
ATOM 1952 C CA . GLY A 1 256 ? -4.180 -37.490 -6.949 1.00 52.94 256 GLY A CA 1
ATOM 1953 C C . GLY A 1 256 ? -3.330 -38.609 -6.361 1.00 52.94 256 GLY A C 1
ATOM 1954 O O . GLY A 1 256 ? -2.462 -38.350 -5.529 1.00 52.94 256 GLY A O 1
ATOM 1955 N N . GLU A 1 257 ? -3.613 -39.850 -6.761 1.00 50.72 257 GLU A N 1
ATOM 1956 C CA . GLU A 1 257 ? -2.684 -40.967 -6.655 1.00 50.72 257 GLU A CA 1
ATOM 1957 C C . GLU A 1 257 ? -1.351 -40.480 -7.222 1.00 50.72 257 GLU A C 1
ATOM 1959 O O . GLU A 1 257 ? -1.185 -40.305 -8.430 1.00 50.72 257 GLU A O 1
ATOM 1964 N N . ALA A 1 258 ? -0.408 -40.171 -6.333 1.00 54.31 258 ALA A N 1
ATOM 1965 C CA . ALA A 1 258 ? 0.975 -40.037 -6.720 1.00 54.31 258 ALA A CA 1
ATOM 1966 C C . ALA A 1 258 ? 1.370 -41.411 -7.260 1.00 54.31 258 ALA A C 1
ATOM 1968 O O . ALA A 1 258 ? 1.631 -42.334 -6.489 1.00 54.31 258 ALA A O 1
ATOM 1969 N N . GLU A 1 259 ? 1.336 -41.558 -8.581 1.00 53.16 259 GLU A N 1
ATOM 1970 C CA . GLU A 1 259 ? 1.976 -42.645 -9.299 1.00 53.16 259 GLU A CA 1
ATOM 1971 C C . GLU A 1 259 ? 3.462 -42.571 -8.937 1.00 53.16 259 GLU A C 1
ATOM 1973 O O . GLU A 1 259 ? 4.251 -41.814 -9.503 1.00 53.16 259 GLU A O 1
ATOM 1978 N N . VAL A 1 260 ? 3.820 -43.278 -7.866 1.00 56.50 260 VAL A N 1
ATOM 1979 C CA . VAL A 1 260 ? 5.198 -43.485 -7.448 1.00 56.50 260 VAL A CA 1
ATOM 1980 C C . VAL A 1 260 ? 5.810 -44.349 -8.534 1.00 56.50 260 VAL A C 1
ATOM 1982 O O . VAL A 1 260 ? 5.613 -45.560 -8.529 1.00 56.50 260 VAL A O 1
ATOM 1985 N N . ASP A 1 261 ? 6.516 -43.728 -9.477 1.00 59.34 261 ASP A N 1
ATOM 1986 C CA . ASP A 1 261 ? 7.317 -44.441 -10.468 1.00 59.34 261 ASP A CA 1
ATOM 1987 C C . ASP A 1 261 ? 8.333 -45.338 -9.727 1.00 59.34 261 ASP A C 1
ATOM 1989 O O . ASP A 1 261 ? 9.275 -44.832 -9.100 1.00 59.34 261 ASP A O 1
ATOM 1993 N N . PRO A 1 262 ? 8.181 -46.676 -9.766 1.00 60.16 262 PRO A N 1
ATOM 1994 C CA . PRO A 1 262 ? 9.055 -47.586 -9.037 1.00 60.16 262 PRO A CA 1
ATOM 1995 C C . PRO A 1 262 ? 10.450 -47.711 -9.677 1.00 60.16 262 PRO A C 1
ATOM 1997 O O . PRO A 1 262 ? 11.278 -48.479 -9.183 1.00 60.16 262 PRO A O 1
ATOM 2000 N N . ARG A 1 263 ? 10.757 -46.982 -10.762 1.00 55.88 263 ARG A N 1
ATOM 2001 C CA . ARG A 1 263 ? 12.054 -47.063 -11.459 1.00 55.88 263 ARG A CA 1
ATOM 2002 C C . ARG A 1 263 ? 13.104 -46.046 -11.012 1.00 55.88 263 ARG A C 1
ATOM 2004 O O . ARG A 1 263 ? 14.240 -46.145 -11.467 1.00 55.88 263 ARG A O 1
ATOM 2011 N N . ALA A 1 264 ? 12.801 -45.142 -10.080 1.00 52.47 264 ALA A N 1
ATOM 2012 C CA . ALA A 1 264 ? 13.783 -44.176 -9.563 1.00 52.47 264 ALA A CA 1
ATOM 2013 C C . ALA A 1 264 ? 14.619 -44.681 -8.358 1.00 52.47 264 ALA A C 1
ATOM 2015 O O . ALA A 1 264 ? 15.436 -43.938 -7.816 1.00 52.47 264 ALA A O 1
ATOM 2016 N N . ALA A 1 265 ? 14.464 -45.940 -7.933 1.00 53.03 265 ALA A N 1
ATOM 2017 C CA . ALA A 1 265 ? 15.149 -46.514 -6.764 1.00 53.03 265 ALA A CA 1
ATOM 2018 C C . ALA A 1 265 ? 16.500 -47.193 -7.089 1.00 53.03 265 ALA A C 1
ATOM 2020 O O . ALA A 1 265 ? 16.829 -48.234 -6.521 1.00 53.03 265 ALA A O 1
ATOM 2021 N N . GLY A 1 266 ? 17.286 -46.634 -8.013 1.00 54.50 266 GLY A N 1
ATOM 2022 C CA . GLY A 1 266 ? 18.444 -47.329 -8.578 1.00 54.50 266 GLY A CA 1
ATOM 2023 C C . GLY A 1 266 ? 19.685 -46.482 -8.818 1.00 54.50 266 GLY A C 1
ATOM 2024 O O . GLY A 1 266 ? 20.265 -46.638 -9.876 1.00 54.50 266 GLY A O 1
ATOM 2025 N N . GLU A 1 267 ? 20.105 -45.616 -7.888 1.00 53.44 267 GLU A N 1
ATOM 2026 C CA . GLU A 1 267 ? 21.501 -45.127 -7.834 1.00 53.44 267 GLU A CA 1
ATOM 2027 C C . GLU A 1 267 ? 21.814 -44.417 -6.500 1.00 53.44 267 GLU A C 1
ATOM 2029 O O . GLU A 1 267 ? 22.156 -43.239 -6.424 1.00 53.44 267 GLU A O 1
ATOM 2034 N N . ALA A 1 268 ? 21.712 -45.154 -5.389 1.00 47.81 268 ALA A N 1
ATOM 2035 C CA . ALA A 1 268 ? 22.324 -44.741 -4.125 1.00 47.81 268 ALA A CA 1
ATOM 2036 C C . ALA A 1 268 ? 23.845 -44.969 -4.203 1.00 47.81 268 ALA A C 1
ATOM 2038 O O . ALA A 1 268 ? 24.385 -45.981 -3.748 1.00 47.81 268 ALA A O 1
ATOM 2039 N N . GLY A 1 269 ? 24.536 -44.020 -4.835 1.00 48.47 269 GLY A N 1
ATOM 2040 C CA . GLY A 1 269 ? 25.987 -43.897 -4.811 1.00 48.47 269 GLY A CA 1
ATOM 2041 C C . GLY A 1 269 ? 26.495 -43.619 -3.393 1.00 48.47 269 GLY A C 1
ATOM 2042 O O . GLY A 1 269 ? 26.107 -42.650 -2.751 1.00 48.47 269 GLY A O 1
ATOM 2043 N N . ARG A 1 270 ? 27.360 -44.523 -2.929 1.00 56.31 270 ARG A N 1
ATOM 2044 C CA . ARG A 1 270 ? 28.219 -44.517 -1.730 1.00 56.31 270 ARG A CA 1
ATOM 2045 C C . ARG A 1 270 ? 28.476 -43.147 -1.055 1.00 56.31 270 ARG A C 1
ATOM 2047 O O . ARG A 1 270 ? 28.914 -42.219 -1.732 1.00 56.31 270 ARG A O 1
ATOM 2054 N N . PRO A 1 271 ? 28.417 -43.055 0.291 1.00 51.88 271 PRO A N 1
ATOM 2055 C CA . PRO A 1 271 ? 28.987 -41.927 1.023 1.00 51.88 271 PRO A CA 1
ATOM 2056 C C . PRO A 1 271 ? 30.522 -41.997 0.976 1.00 51.88 271 PRO A C 1
ATOM 2058 O O . PRO A 1 271 ? 31.156 -42.795 1.665 1.00 51.88 271 PRO A O 1
ATOM 2061 N N . GLY A 1 272 ? 31.125 -41.177 0.116 1.00 51.34 272 GLY A N 1
ATOM 2062 C CA . GLY A 1 272 ? 32.562 -40.933 0.105 1.00 51.34 272 GLY A CA 1
ATOM 2063 C C . GLY A 1 272 ? 32.947 -39.947 1.204 1.00 51.34 272 GLY A C 1
ATOM 2064 O O . GLY A 1 272 ? 32.513 -38.799 1.192 1.00 51.34 272 GLY A O 1
ATOM 2065 N N . ASN A 1 273 ? 33.772 -40.412 2.141 1.00 52.62 273 ASN A N 1
ATOM 2066 C CA . ASN A 1 273 ? 34.510 -39.602 3.107 1.00 52.62 273 ASN A CA 1
ATOM 2067 C C . ASN A 1 273 ? 35.166 -38.383 2.434 1.00 52.62 273 ASN A C 1
ATOM 2069 O O . ASN A 1 273 ? 36.111 -38.544 1.663 1.00 52.62 273 ASN A O 1
ATOM 2073 N N . LEU A 1 274 ? 34.733 -37.175 2.793 1.00 48.34 274 LEU A N 1
ATOM 2074 C CA . LEU A 1 274 ? 35.499 -35.951 2.570 1.00 48.34 274 LEU A CA 1
ATOM 2075 C C . LEU A 1 274 ? 36.064 -35.492 3.913 1.00 48.34 274 LEU A C 1
ATOM 2077 O O . LEU A 1 274 ? 35.375 -34.903 4.744 1.00 48.34 274 LEU A O 1
ATOM 2081 N N . ALA A 1 275 ? 37.337 -35.821 4.117 1.00 51.03 275 ALA A N 1
ATOM 2082 C CA . ALA A 1 275 ? 38.187 -35.166 5.096 1.00 51.03 275 ALA A CA 1
ATOM 2083 C C . ALA A 1 275 ? 38.420 -33.692 4.688 1.00 51.03 275 ALA A C 1
ATOM 2085 O O . ALA A 1 275 ? 38.370 -33.375 3.497 1.00 51.03 275 ALA A O 1
ATOM 2086 N N . PRO A 1 276 ? 38.690 -32.787 5.645 1.00 58.69 276 PRO A N 1
ATOM 2087 C CA . PRO A 1 276 ? 38.953 -31.385 5.352 1.00 58.69 276 PRO A CA 1
ATOM 2088 C C . PRO A 1 276 ? 40.395 -31.215 4.866 1.00 58.69 276 PRO A C 1
ATOM 2090 O O . PRO A 1 276 ? 41.335 -31.387 5.645 1.00 58.69 276 PRO A O 1
ATOM 2093 N N . ASP A 1 277 ? 40.577 -30.861 3.594 1.00 49.53 277 ASP A N 1
ATOM 2094 C CA . ASP A 1 277 ? 41.902 -30.533 3.078 1.00 49.53 277 ASP A CA 1
ATOM 2095 C C . ASP A 1 277 ? 42.272 -29.076 3.397 1.00 49.53 277 ASP A C 1
ATOM 2097 O O . ASP A 1 277 ? 41.601 -28.112 3.017 1.00 49.53 277 ASP A O 1
ATOM 2101 N N . ARG A 1 278 ? 43.362 -28.952 4.153 1.00 49.88 278 ARG A N 1
ATOM 2102 C CA . ARG A 1 278 ? 44.141 -27.742 4.383 1.00 49.88 278 ARG A CA 1
ATOM 2103 C C . ARG A 1 278 ? 45.090 -27.577 3.196 1.00 49.88 278 ARG A C 1
ATOM 2105 O O . ARG A 1 278 ? 46.083 -28.292 3.162 1.00 49.88 278 ARG A O 1
ATOM 2112 N N . ALA A 1 279 ? 44.929 -26.549 2.363 1.00 43.38 279 ALA A N 1
ATOM 2113 C CA . ALA A 1 279 ? 46.076 -25.861 1.749 1.00 43.38 279 ALA A CA 1
ATOM 2114 C C . ALA A 1 279 ? 45.673 -24.614 0.948 1.00 43.38 279 ALA A C 1
ATOM 2116 O O . ALA A 1 279 ? 44.556 -24.500 0.463 1.00 43.38 279 ALA A O 1
ATOM 2117 N N . ALA A 1 280 ? 46.670 -23.737 0.790 1.00 47.47 280 ALA A N 1
ATOM 2118 C CA . ALA A 1 280 ? 46.734 -22.468 0.063 1.00 47.47 280 ALA A CA 1
ATOM 2119 C C . ALA A 1 280 ? 46.022 -21.278 0.746 1.00 47.47 280 ALA A C 1
ATOM 2121 O O . ALA A 1 280 ? 44.807 -21.160 0.698 1.00 47.47 280 ALA A O 1
ATOM 2122 N N . ARG A 1 281 ? 46.660 -20.307 1.423 1.00 49.88 281 ARG A N 1
ATOM 2123 C CA . ARG A 1 281 ? 48.050 -19.790 1.440 1.00 49.88 281 ARG A CA 1
ATOM 2124 C C . ARG A 1 281 ? 48.672 -19.610 0.055 1.00 49.88 281 ARG A C 1
ATOM 2126 O O . ARG A 1 281 ? 49.295 -20.532 -0.441 1.00 49.88 281 ARG A O 1
ATOM 2133 N N . HIS A 1 282 ? 48.518 -18.412 -0.504 1.00 48.44 282 HIS A N 1
ATOM 2134 C CA . HIS A 1 282 ? 49.560 -17.554 -1.098 1.00 48.44 282 HIS A CA 1
ATOM 2135 C C . HIS A 1 282 ? 48.916 -16.647 -2.154 1.00 48.44 282 HIS A C 1
ATOM 2137 O O . HIS A 1 282 ? 48.502 -17.127 -3.195 1.00 48.44 282 HIS A O 1
ATOM 2143 N N . HIS A 1 283 ? 48.804 -15.352 -1.845 1.00 46.25 283 HIS A N 1
ATOM 2144 C CA . HIS A 1 283 ? 49.085 -14.234 -2.755 1.00 46.25 283 HIS A CA 1
ATOM 2145 C C . HIS A 1 283 ? 49.004 -12.937 -1.939 1.00 46.25 283 HIS A C 1
ATOM 2147 O O . HIS A 1 283 ? 47.984 -12.256 -1.869 1.00 46.25 283 HIS A O 1
ATOM 2153 N N . ALA A 1 284 ? 50.107 -12.665 -1.249 1.00 47.75 284 ALA A N 1
ATOM 2154 C CA . ALA A 1 284 ? 50.548 -11.321 -0.933 1.00 47.75 284 ALA A CA 1
ATOM 2155 C C . ALA A 1 284 ? 51.725 -11.062 -1.876 1.00 47.75 284 ALA A C 1
ATOM 2157 O O . ALA A 1 284 ? 52.672 -11.835 -1.831 1.00 47.75 284 ALA A O 1
ATOM 2158 N N . GLU A 1 285 ? 51.600 -10.069 -2.752 1.00 45.12 285 GLU A N 1
ATOM 2159 C CA . GLU A 1 285 ? 52.671 -9.339 -3.452 1.00 45.12 285 GLU A CA 1
ATOM 2160 C C . GLU A 1 285 ? 51.959 -8.239 -4.265 1.00 45.12 285 GLU A C 1
ATOM 2162 O O . GLU A 1 285 ? 51.004 -8.501 -4.990 1.00 45.12 285 GLU A O 1
ATOM 2167 N N . GLU A 1 286 ? 52.101 -6.982 -3.851 1.00 46.84 286 GLU A N 1
ATOM 2168 C CA . GLU A 1 286 ? 53.076 -6.029 -4.405 1.00 46.84 286 GLU A CA 1
ATOM 2169 C C . GLU A 1 286 ? 52.627 -5.390 -5.730 1.00 46.84 286 GLU A C 1
ATOM 2171 O O . GLU A 1 286 ? 53.005 -5.796 -6.819 1.00 46.84 286 GLU A O 1
ATOM 2176 N N . HIS A 1 287 ? 51.888 -4.286 -5.616 1.00 44.81 287 HIS A N 1
ATOM 2177 C CA . HIS A 1 287 ? 52.011 -3.141 -6.521 1.00 44.81 287 HIS A CA 1
ATOM 2178 C C . HIS A 1 287 ? 51.948 -1.906 -5.613 1.00 44.81 287 HIS A C 1
ATOM 2180 O O . HIS A 1 287 ? 50.961 -1.691 -4.917 1.00 44.81 287 HIS A O 1
ATOM 2186 N N . GLY A 1 288 ? 53.016 -1.141 -5.428 1.00 44.00 288 GLY A N 1
ATOM 2187 C CA . GLY A 1 288 ? 53.889 -0.624 -6.472 1.00 44.00 288 GLY A CA 1
ATOM 2188 C C . GLY A 1 288 ? 53.635 0.876 -6.515 1.00 44.00 288 GLY A C 1
ATOM 2189 O O . GLY A 1 288 ? 52.741 1.350 -7.206 1.00 44.00 288 GLY A O 1
ATOM 2190 N N . SER A 1 289 ? 54.362 1.596 -5.669 1.00 49.06 289 SER A N 1
ATOM 2191 C CA . SER A 1 289 ? 54.464 3.049 -5.659 1.00 49.06 289 SER A CA 1
ATOM 2192 C C . SER A 1 289 ? 54.970 3.555 -7.008 1.00 49.06 289 SER A C 1
ATOM 2194 O O . SER A 1 289 ? 56.080 3.200 -7.397 1.00 49.06 289 SER A O 1
ATOM 2196 N N . GLU A 1 290 ? 54.220 4.435 -7.668 1.00 52.66 290 GLU A N 1
ATOM 2197 C CA . GLU A 1 290 ? 54.747 5.225 -8.780 1.00 52.66 290 GLU A CA 1
ATOM 2198 C C . GLU A 1 290 ? 54.429 6.709 -8.573 1.00 52.66 290 GLU A C 1
ATOM 2200 O O . GLU A 1 290 ? 53.322 7.210 -8.766 1.00 52.66 290 GLU A O 1
ATOM 2205 N N . THR A 1 291 ? 55.454 7.396 -8.084 1.00 47.06 291 THR A N 1
ATOM 2206 C CA . THR A 1 291 ? 55.673 8.836 -8.151 1.00 47.06 291 THR A CA 1
ATOM 2207 C C . THR A 1 291 ? 56.024 9.255 -9.582 1.00 47.06 291 THR A C 1
ATOM 2209 O O . THR A 1 291 ? 57.037 8.807 -10.106 1.00 47.06 291 THR A O 1
ATOM 2212 N N . ALA A 1 292 ? 55.266 10.189 -10.157 1.00 52.31 292 ALA A N 1
ATOM 2213 C CA . ALA A 1 292 ? 55.692 11.096 -11.235 1.00 52.31 292 ALA A CA 1
ATOM 2214 C C . ALA A 1 292 ? 54.832 12.369 -11.102 1.00 52.31 292 ALA A C 1
ATOM 2216 O O . ALA A 1 292 ? 53.610 12.312 -11.188 1.00 52.31 292 ALA A O 1
ATOM 2217 N N . GLN A 1 293 ? 55.332 13.477 -10.555 1.00 45.22 293 GLN A N 1
ATOM 2218 C CA . GLN A 1 293 ? 56.221 14.478 -11.157 1.00 45.22 293 GLN A CA 1
ATOM 2219 C C . GLN A 1 293 ? 55.716 15.066 -12.496 1.00 45.22 293 GLN A C 1
ATOM 2221 O O . GLN A 1 293 ? 55.736 14.423 -13.533 1.00 45.22 293 GLN A O 1
ATOM 2226 N N . GLU A 1 294 ? 55.357 16.354 -12.409 1.00 48.47 294 GLU A N 1
ATOM 2227 C CA . GLU A 1 294 ? 55.631 17.420 -13.387 1.00 48.47 294 GLU A CA 1
ATOM 2228 C C . GLU A 1 294 ? 54.806 17.534 -14.688 1.00 48.47 294 GLU A C 1
ATOM 2230 O O . GLU A 1 294 ? 54.993 16.822 -15.664 1.00 48.47 294 GLU A O 1
ATOM 2235 N N . SER A 1 295 ? 54.012 18.606 -14.787 1.00 52.41 295 SER A N 1
ATOM 2236 C CA . SER A 1 295 ? 54.309 19.656 -15.776 1.00 52.41 295 SER A CA 1
ATOM 2237 C C . SER A 1 295 ? 53.534 20.947 -15.493 1.00 52.41 295 SER A C 1
ATOM 2239 O O . SER A 1 295 ? 52.306 21.014 -15.472 1.00 52.41 295 SER A O 1
ATOM 2241 N N . LYS A 1 296 ? 54.309 22.011 -15.273 1.00 54.78 296 LYS A N 1
ATOM 2242 C CA . LYS A 1 296 ? 53.886 23.403 -15.411 1.00 54.78 296 LYS A CA 1
ATOM 2243 C C . LYS A 1 296 ? 53.625 23.677 -16.894 1.00 54.78 296 LYS A C 1
ATOM 2245 O O . LYS A 1 296 ? 54.550 23.597 -17.693 1.00 54.78 296 LYS A O 1
ATOM 2250 N N . GLY A 1 297 ? 52.407 24.082 -17.237 1.00 51.47 297 GLY A N 1
ATOM 2251 C CA . GLY A 1 297 ? 52.086 24.727 -18.510 1.00 51.47 297 GLY A CA 1
ATOM 2252 C C . GLY A 1 297 ? 51.785 26.203 -18.277 1.00 51.47 297 GLY A C 1
ATOM 2253 O O . GLY A 1 297 ? 50.721 26.549 -17.773 1.00 51.47 297 GLY A O 1
ATOM 2254 N N . LYS A 1 298 ? 52.755 27.058 -18.604 1.00 58.91 298 LYS A N 1
ATOM 2255 C CA . LYS A 1 298 ? 52.698 28.524 -18.589 1.00 58.91 298 LYS A CA 1
ATOM 2256 C C . LYS A 1 298 ? 52.716 28.985 -20.054 1.00 58.91 298 LYS A C 1
ATOM 2258 O O . LYS A 1 298 ? 53.560 28.506 -20.803 1.00 58.91 298 LYS A O 1
ATOM 2263 N N . GLY A 1 299 ? 51.841 29.915 -20.432 1.00 59.66 299 GLY A N 1
ATOM 2264 C CA . GLY A 1 299 ? 51.826 30.596 -21.740 1.00 59.66 299 GLY A CA 1
ATOM 2265 C C . GLY A 1 299 ? 50.402 30.675 -22.305 1.00 59.66 299 GLY A C 1
ATOM 2266 O O . GLY A 1 299 ? 49.701 29.671 -22.283 1.00 59.66 299 GLY A O 1
ATOM 2267 N N . ALA A 1 300 ? 49.885 31.802 -22.785 1.00 57.22 300 ALA A N 1
ATOM 2268 C CA . ALA A 1 300 ? 50.409 33.153 -22.978 1.00 57.22 300 ALA A CA 1
ATOM 2269 C C . ALA A 1 300 ? 49.232 34.142 -22.886 1.00 57.22 300 ALA A C 1
ATOM 2271 O O . ALA A 1 300 ? 48.082 33.694 -23.111 1.00 57.22 300 ALA A O 1
#

Radius of gyration: 32.16 Å; Cα contacts (8 Å, |Δi|>4): 198; chains: 1; bounding box: 80×94×70 Å

Solvent-accessible surface area (backbone atoms only — not comparable to full-atom values): 18814 Å² total; per-residue (Å²): 140,86,83,84,86,78,77,65,66,65,58,58,52,54,53,52,50,54,50,52,52,51,50,51,54,52,50,55,54,40,47,76,68,70,51,89,74,80,91,75,94,72,60,79,87,53,47,60,61,51,48,56,62,69,63,36,64,66,56,54,51,51,49,51,53,49,51,51,51,52,49,51,53,53,51,49,53,51,51,51,32,53,73,69,69,66,46,88,88,59,81,82,75,55,66,71,60,53,54,52,50,72,75,32,72,68,48,43,54,48,46,52,48,49,50,51,42,44,72,72,47,52,69,28,71,72,55,83,75,68,95,76,62,55,68,49,77,46,82,47,77,56,98,93,34,54,36,32,32,38,39,30,26,54,102,60,82,57,64,33,34,41,41,64,70,51,57,58,60,88,92,34,74,65,40,54,51,50,39,51,50,21,52,51,48,20,59,51,37,26,14,43,92,48,48,54,66,65,56,44,72,72,45,61,70,40,60,40,91,86,80,63,46,82,37,57,61,43,70,68,36,43,52,31,55,55,64,64,51,74,56,88,66,48,63,60,53,53,38,51,73,72,68,42,65,86,67,80,71,75,66,82,74,78,69,74,74,76,81,74,69,83,80,77,85,75,74,90,74,73,90,75,88,79,76,88,84,87,80,79,90,89,86,86,81,90,83,79,90,80,89,77,84,90,82,90,86,83,87,133

Nearest PDB structures (foldseek):
  2kqk-assembly1_A  TM=4.807E-01  e=1.097E-01  Escherichia coli
  6xbw-assembly1_H  TM=1.795E-01  e=2.699E-01  Bos taurus
  2fgg-assembly1_A  TM=3.463E-01  e=7.326E+00  Mycobacterium tuberculosis
  4ol8-assembly2_F  TM=3.499E-01  e=8.771E+00  Saccharomyces cerevisiae
  4wpy-assembly1_A-2  TM=3.076E-01  e=8.771E+00  Mycobacterium tuberculosis H37Rv

pLDDT: mean 76.24, std 17.84, range [43.38, 98.62]

Foldseek 3Di:
DDDDDPPPPVVVVVVVVVVVVVVVVVVVVCVVVVDPDDDDDDDPVCVVVVVVVVPPVVVVVVVVVVVLVVVLVVVVVVVVCLLVVNDDPDDRDPVVLSVQVVPDPVSVVVVSVVVVCCVVDQLDDQADADPDFDKDKDWDDDPNWIWIKIFTDGPAQFTQAIATDDTDDPPDPVSVVVRVLRVVSNRSSRGHPDGLVVVLVVFDWDADPVPRHIDGPDPSNVVSVVSVDTDPCNVVVVCVVVVNDRDPPPCVVPPPPPPPPPPPPPDPDDDDDDDDDDDDDDDDDDDDDDDDDDDDDDDD

Secondary structure (DSSP, 8-state):
-------HHHHHHHHHHHHHHHHHHHHHHHHTTT-S-------GGGHHHHHHHHT-HHHHHHHHHHHHHHHHHHHHHHHHHHHTT--SSSPPPPHHHHHHHHH-HHHHHHHHHHHHHHHHH-S-PBPPPPSS--EEEEEEEETTEEEEEEEEE-SSS-EEEEEEEESS-TT-HHHHHHHHHHHHHHHHHTBTT--HHHHHHTS-EEE-TTT--EEESSHHHHHHHHTTSPPTTHHHHHHHHTT-PPP---GGGS-------TTS------------------------------------

Sequence (300 aa):
MTGARTGGAGRADAARTAARRRQRRFLARMEGRGYKRVAIWVRRRDVEALRAAARQPRALARLRDAVKGELKGRVAKCLEALLKGQSGDAPPVPARLRAALAADEAAKDALVAWVGEAIGIAVGTRRRLPNRRFSENRKLVWAGRTIYLTVGYADGLDPKEVFYADGYRSGSDMEALVSDLCIMLSVVLQRDGVTVQALRKSMGRTFDARTGDPMPASILGLLLEELSRPPEWAGDLERRAEGQGPGPADESEISGEAEVDPRAAGEAGRPGNLAPDRAARHHAEEHGSETAQESKGKGA

Mean predicted aligned error: 17.65 Å